Protein AF-A0A850BHV6-F1 (afdb_monomer)

Solvent-accessible surface area (backbone atoms only — not comparable to full-atom values): 18326 Å² total; per-residue (Å²): 140,83,75,72,95,67,72,75,57,56,73,67,57,45,49,54,51,42,71,67,40,42,56,50,63,70,28,58,50,44,50,56,28,63,60,16,45,50,60,16,78,74,24,39,88,76,48,94,58,96,50,46,76,56,50,24,43,34,58,50,20,50,49,12,13,50,47,29,32,52,41,30,51,58,60,68,52,52,76,69,50,31,43,47,29,31,52,47,24,49,47,72,64,55,44,61,36,41,31,19,60,37,32,40,49,22,50,23,64,55,53,72,48,48,53,73,56,43,36,49,34,34,40,67,47,44,91,73,40,57,81,69,33,39,36,45,63,37,32,47,75,58,74,35,56,61,69,62,56,51,46,59,75,44,95,73,65,96,82,62,56,77,63,56,41,44,53,34,53,44,66,71,32,87,73,15,38,58,57,54,40,52,48,51,40,52,29,49,20,71,72,42,89,67,67,75,62,63,58,30,48,73,26,38,36,67,52,98,83,62,45,51,23,30,28,47,71,13,51,56,45,46,53,56,40,47,51,48,46,22,52,47,31,50,70,62,61,47,26,71,66,45,42,49,51,33,20,20,49,15,53,32,47,34,69,70,42,64,81,53,50,62,38,56,54,66,67,48,47,40,64,61,51,50,59,54,36,67,76,46,82,72,51,90,67,96,63,88,51,61,70,62,84,54,54,44,54,48,64,61,83,71,72,77,57,97,81,57,61,60,42,53,43,78,58,53,55,81,46,44,50,74,43,72,60,73,78,79,78,83,79,86,78,133

pLDDT: mean 87.51, std 15.11, range [25.27, 98.62]

Foldseek 3Di:
DDDQPADPPDPVLLVVLCVLCVLVCPFPLLVLQQLAALQQCLFCVVPPDDFAGLGTPSVLLSQLLSLQLVLLVLAPHDPLLNSLSNVLSSLVCSLAFHSGFLQQLLCCVQAVDHSLRSSLCQDCPDPLADRSSHCVVSCVVSVHHSVQSNQLVDPDDPDHDLSSVQSSLQCPFPLHSSLLRSLSSLCNRVVHDAQDSVQLSNQWYADPVRFIKGFLSNLVNVLRRLVSVLVSLPPRCQDPVNQQVSQLLNVLLNVQCNNPGPRRRRVDRSVNSVVSSVVDDRDGDPDGRTPDARKGKDFAPDRDPPPDRMDRSNCSCVRMDIDGPDDDPPPPDD

Sequence (334 aa):
MRT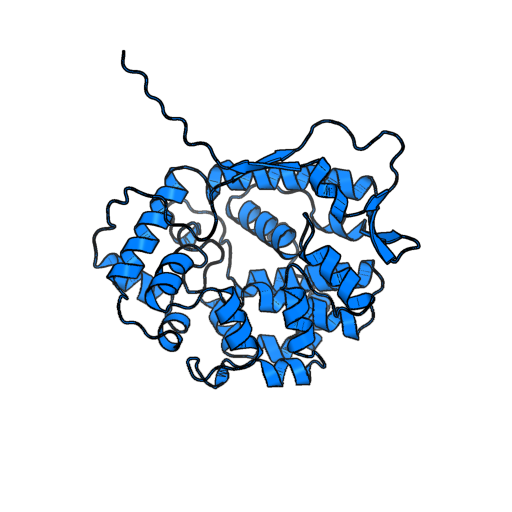LPNRIPPDSASTELRNVAQPILDAPAFKRLNGITFLGILSPDFGSVARRRDGTRAEHSIGVAWIALDIARCLGMSSSAQRYAVAWGLLHDIATWPLSHTSEPAFTSITGVNVRTLRRMIIVGDRRLPANFSLRSKLREMGVRPDVLLALFETHSTRIDPESRLLWQVVHSRVTPDTLEGIARCAAAYEIGTPNTSHIWANFGRDLFNDVTIKRNGIAAARRFWRKKGYVYENFINNAGAILLESRWSSAIELAFQRISLGTSLLLSEEDLIGKVNQFELPHVRTTIRYKPPLVYSVSNAPPYRHVTQLPISELHRFLQKSPMTHGGSSSTT

Mean predicted aligned error: 6.53 Å

Secondary structure (DSSP, 8-state):
----SS----HHHHHHHHHHHHHHHTSHHHHGGGGSBSSGGGSGGGSSS------BHHHHHHHHHHHHHHHHHHTT--HHHHHHHHHHHHHTTTTPPTTGGGTHHHHHHHHS--HHHHHHHHHH--TTS-GGG--HHHHHHTT--HHHHHHHHSS--S---HHHHHHHHHHTSTT-HHHHHHHHHHHHHTT-----THHHHTTEEE-TT--EEEEHHHHHHHHHHHHHHHHHIIIIISSHHHHHHHHHHHHHHHHHTTT--HHHHHH--HHHHHHHHTTSPPPP-SS---SS--EEEEE--SPS-TT-SEEEGGGGGGGEEEEE----------

Nearest PDB structures (foldseek):
  5ao4-assembly1_D  TM=7.666E-01  e=5.448E-09  Homo sapiens
  6u6x-assembly1_A  TM=7.606E-01  e=1.405E-08  Homo sapiens
  8tdv-assembly1_B  TM=7.639E-01  e=2.031E-08  Homo sapiens
  5yhw-assembly2_G  TM=7.491E-01  e=3.262E-08  Sus scrofa

Radius of gyration: 20.31 Å; Cα contacts (8 Å, |Δi|>4): 516; chains: 1; bounding box: 50×43×58 Å

Structure (mmCIF, N/CA/C/O backbone):
data_AF-A0A850BHV6-F1
#
_entry.id   AF-A0A850BHV6-F1
#
loop_
_atom_site.group_PDB
_atom_site.id
_atom_site.type_symbol
_atom_site.label_atom_id
_atom_site.label_alt_id
_atom_site.label_comp_id
_atom_site.label_asym_id
_atom_site.label_entity_id
_atom_site.label_seq_id
_atom_site.pdbx_PDB_ins_code
_atom_site.Cartn_x
_atom_site.Cartn_y
_atom_site.Cartn_z
_atom_site.occupancy
_atom_site.B_iso_or_equiv
_atom_site.auth_seq_id
_atom_site.auth_comp_id
_atom_site.auth_asym_id
_atom_site.auth_atom_id
_atom_site.pdbx_PDB_model_num
ATOM 1 N N . MET A 1 1 ? -10.172 24.834 -9.556 1.00 30.16 1 MET A N 1
ATOM 2 C CA . MET A 1 1 ? -10.051 23.356 -9.542 1.00 30.16 1 MET A CA 1
ATOM 3 C C . MET A 1 1 ? -8.798 22.934 -10.307 1.00 30.16 1 MET A C 1
ATOM 5 O O . MET A 1 1 ? -8.845 22.811 -11.519 1.00 30.16 1 MET A O 1
ATOM 9 N N . ARG A 1 2 ? -7.647 22.786 -9.635 1.00 25.27 2 ARG A N 1
ATOM 10 C CA . ARG A 1 2 ? -6.423 22.229 -10.247 1.00 25.27 2 ARG A CA 1
ATOM 11 C C . ARG A 1 2 ? -6.282 20.779 -9.798 1.00 25.27 2 ARG A C 1
ATOM 13 O O . ARG A 1 2 ? -6.039 20.539 -8.617 1.00 25.27 2 ARG A O 1
ATOM 20 N N . THR A 1 3 ? -6.478 19.860 -10.734 1.00 26.73 3 THR A N 1
ATOM 21 C CA . THR A 1 3 ? -6.329 18.405 -10.609 1.00 26.73 3 THR A CA 1
ATOM 22 C C . THR A 1 3 ? -5.013 18.006 -9.930 1.00 26.73 3 THR A C 1
ATOM 24 O O . THR A 1 3 ? -4.001 18.700 -10.054 1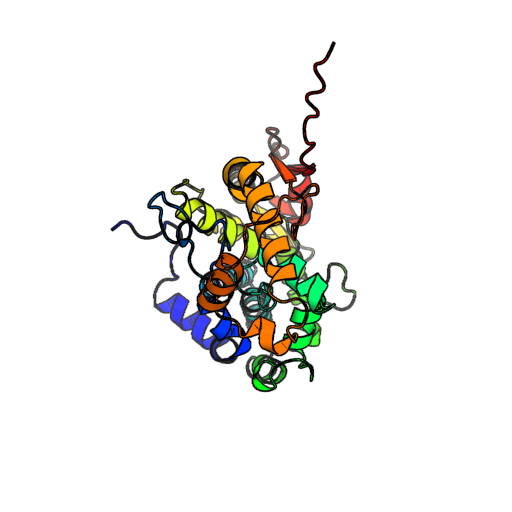.00 26.73 3 THR A O 1
ATOM 27 N N . LEU A 1 4 ? -5.044 16.904 -9.175 1.00 35.81 4 LEU A N 1
ATOM 28 C CA . LEU A 1 4 ? -3.887 16.303 -8.502 1.00 35.81 4 LEU A CA 1
ATOM 29 C C . LEU A 1 4 ? -2.700 16.141 -9.481 1.00 35.81 4 LEU A C 1
ATOM 31 O O . LEU A 1 4 ? -2.909 15.707 -10.615 1.00 35.81 4 LEU A O 1
ATOM 35 N N . PRO A 1 5 ? -1.456 16.466 -9.078 1.00 34.59 5 PRO A N 1
ATOM 36 C CA . PRO A 1 5 ? -0.301 16.487 -9.979 1.00 34.59 5 PRO A CA 1
ATOM 37 C C . PRO A 1 5 ? 0.266 15.104 -10.337 1.00 34.59 5 PRO A C 1
ATOM 39 O O . PRO A 1 5 ? 1.300 15.038 -10.992 1.00 34.59 5 PRO A O 1
ATOM 42 N N . ASN A 1 6 ? -0.394 14.002 -9.979 1.00 43.38 6 ASN A N 1
ATOM 43 C CA . ASN A 1 6 ? -0.047 12.675 -10.478 1.00 43.38 6 ASN A CA 1
ATOM 44 C C . ASN A 1 6 ? -1.316 12.005 -10.990 1.00 43.38 6 ASN A C 1
ATOM 46 O O . ASN A 1 6 ? -2.235 11.705 -10.235 1.00 43.38 6 ASN A O 1
ATOM 50 N N . ARG A 1 7 ? -1.357 11.905 -12.319 1.00 45.69 7 ARG A N 1
ATOM 51 C CA . ARG A 1 7 ? -2.466 11.457 -13.155 1.00 45.69 7 ARG A CA 1
ATOM 52 C C . ARG A 1 7 ? -3.200 10.265 -12.531 1.00 45.69 7 ARG A C 1
ATOM 54 O O . ARG A 1 7 ? -2.629 9.184 -12.426 1.00 45.69 7 ARG A O 1
ATOM 61 N N . ILE A 1 8 ? -4.498 10.442 -12.263 1.00 47.78 8 ILE A N 1
ATOM 62 C CA . ILE A 1 8 ? -5.458 9.376 -12.574 1.00 47.78 8 ILE A CA 1
ATOM 63 C C . ILE A 1 8 ? -5.073 8.902 -13.983 1.00 47.78 8 ILE A C 1
ATOM 65 O O . ILE A 1 8 ? -4.916 9.770 -14.854 1.00 47.78 8 ILE A O 1
ATOM 69 N N . PRO A 1 9 ? -4.798 7.604 -14.202 1.00 52.72 9 PRO A N 1
ATOM 70 C CA . PRO A 1 9 ? -4.389 7.140 -15.517 1.00 52.72 9 PRO A CA 1
ATOM 71 C C . PRO A 1 9 ? -5.381 7.662 -16.564 1.00 52.72 9 PRO A C 1
ATOM 73 O O . PRO A 1 9 ? -6.573 7.724 -16.255 1.00 52.72 9 PRO A O 1
ATOM 76 N N . PRO A 1 10 ? -4.922 8.075 -17.765 1.00 53.00 10 PRO A N 1
ATOM 77 C CA . PRO A 1 10 ? -5.845 8.455 -18.833 1.00 53.00 10 PRO A CA 1
ATOM 78 C C . PRO A 1 10 ? -6.922 7.373 -18.987 1.00 53.00 10 PRO A C 1
ATOM 80 O O . PRO A 1 10 ? -6.646 6.206 -18.718 1.00 53.00 10 PRO A O 1
ATOM 83 N N . ASP A 1 11 ? -8.142 7.731 -19.383 1.00 57.56 11 ASP A N 1
ATOM 84 C CA . ASP A 1 11 ? -9.303 6.827 -19.285 1.00 57.56 11 ASP A CA 1
ATOM 85 C C . ASP A 1 11 ? -9.081 5.441 -19.927 1.00 57.56 11 ASP A C 1
ATOM 87 O O . ASP A 1 11 ? -9.573 4.424 -19.440 1.00 57.56 11 ASP A O 1
ATOM 91 N N . SER A 1 12 ? -8.249 5.358 -20.967 1.00 51.34 12 SER A N 1
ATOM 92 C CA . SER A 1 12 ? -7.820 4.095 -21.580 1.00 51.34 12 SER A CA 1
ATOM 93 C C . SER A 1 12 ? -6.908 3.241 -20.684 1.00 51.34 12 SER A C 1
ATOM 95 O O . SER A 1 12 ? -7.095 2.032 -20.571 1.00 51.34 12 SER A O 1
ATOM 97 N N . ALA A 1 13 ? -5.947 3.861 -20.004 1.00 58.38 13 ALA A N 1
ATOM 98 C CA . ALA A 1 13 ? -5.049 3.230 -19.042 1.00 58.38 13 ALA A CA 1
ATOM 99 C C . ALA A 1 13 ? -5.794 2.756 -17.782 1.00 58.38 13 ALA A C 1
ATOM 101 O O . ALA A 1 13 ? -5.519 1.678 -17.251 1.00 58.38 13 ALA A O 1
ATOM 102 N N . SER A 1 14 ? -6.783 3.530 -17.325 1.00 70.56 14 SER A N 1
ATOM 103 C CA . SER A 1 14 ? -7.633 3.127 -16.203 1.00 70.56 14 SER A CA 1
ATOM 104 C C . SER A 1 14 ? -8.531 1.940 -16.579 1.00 70.56 14 SER A C 1
ATOM 106 O O . SER A 1 14 ? -8.702 1.025 -15.772 1.00 70.56 14 SER A O 1
ATOM 108 N N . THR A 1 15 ? -9.024 1.901 -17.821 1.00 79.81 15 THR A N 1
ATOM 109 C CA . THR A 1 15 ? -9.783 0.772 -18.384 1.00 79.81 15 THR A CA 1
ATOM 110 C C . THR A 1 15 ? -8.930 -0.492 -18.473 1.00 79.81 15 THR A C 1
ATOM 112 O O . THR A 1 15 ? -9.356 -1.564 -18.051 1.00 79.81 15 THR A O 1
ATOM 115 N N . GLU A 1 16 ? -7.697 -0.378 -18.959 1.00 80.38 16 GLU A N 1
ATOM 116 C CA . GLU A 1 16 ? -6.794 -1.520 -19.095 1.00 80.38 16 GLU A CA 1
ATOM 117 C C . GLU A 1 16 ? -6.440 -2.157 -17.743 1.00 80.38 16 GLU A C 1
ATOM 119 O O . GLU A 1 16 ? -6.533 -3.378 -17.586 1.00 80.38 16 GLU A O 1
ATOM 124 N N . LEU A 1 17 ? -6.087 -1.337 -16.745 1.00 87.75 17 LEU A N 1
ATOM 125 C CA . LEU A 1 17 ? -5.836 -1.828 -15.390 1.00 87.75 17 LEU A CA 1
ATOM 126 C C . LEU A 1 17 ? -7.071 -2.538 -14.836 1.00 87.75 17 LEU A C 1
ATOM 128 O O . LEU A 1 17 ? -6.943 -3.632 -14.288 1.00 87.75 17 LEU A O 1
ATOM 132 N N . ARG A 1 18 ? -8.259 -1.938 -14.997 1.00 87.12 18 ARG A N 1
ATOM 133 C CA . ARG A 1 18 ? -9.526 -2.524 -14.542 1.00 87.12 18 ARG A CA 1
ATOM 134 C C . ARG A 1 18 ? -9.773 -3.886 -15.176 1.00 87.12 18 ARG A C 1
ATOM 136 O O . ARG A 1 18 ? -10.079 -4.814 -14.441 1.00 87.12 18 ARG A O 1
ATOM 143 N N . ASN A 1 19 ? -9.538 -4.045 -16.477 1.00 88.00 19 ASN A N 1
ATOM 144 C CA . ASN A 1 19 ? -9.729 -5.326 -17.165 1.00 88.00 19 ASN A CA 1
ATOM 145 C C . ASN A 1 19 ? -8.891 -6.456 -16.550 1.00 88.00 19 ASN A C 1
ATOM 147 O O . ASN A 1 19 ? -9.377 -7.572 -16.384 1.00 88.00 19 ASN A O 1
ATOM 151 N N . VAL A 1 20 ? -7.642 -6.169 -16.175 1.00 89.50 20 VAL A N 1
ATOM 152 C CA . VAL A 1 20 ? -6.767 -7.154 -15.522 1.00 89.50 20 VAL A CA 1
ATOM 153 C C . VAL A 1 20 ? -7.146 -7.361 -14.052 1.00 89.50 20 VAL A C 1
ATOM 155 O O . VAL A 1 20 ? -7.056 -8.471 -13.535 1.00 89.50 20 VAL A O 1
ATOM 158 N N . ALA A 1 21 ? -7.550 -6.292 -13.370 1.00 94.06 21 ALA A N 1
ATOM 159 C CA . ALA A 1 21 ? -7.755 -6.240 -11.927 1.00 94.06 21 ALA A CA 1
ATOM 160 C C . ALA A 1 21 ? -9.169 -6.617 -11.459 1.00 94.06 21 ALA A C 1
ATOM 162 O O . ALA A 1 21 ? -9.370 -6.792 -10.253 1.00 94.06 21 ALA A O 1
ATOM 163 N N . GLN A 1 22 ? -10.141 -6.710 -12.372 1.00 95.62 22 GLN A N 1
ATOM 164 C CA . GLN A 1 22 ? -11.572 -6.753 -12.058 1.00 95.62 22 GLN A CA 1
ATOM 165 C C . GLN A 1 22 ? -11.938 -7.772 -10.963 1.00 95.62 22 GLN A C 1
ATOM 167 O O . GLN A 1 22 ? -12.618 -7.374 -10.016 1.00 95.62 22 GLN A O 1
ATOM 172 N N . PRO A 1 23 ? -11.433 -9.028 -10.977 1.00 97.25 23 PRO A N 1
ATOM 173 C CA . PRO A 1 23 ? -11.770 -10.002 -9.937 1.00 97.25 23 PRO A CA 1
ATOM 174 C C . PRO A 1 23 ? -11.394 -9.557 -8.514 1.00 97.25 23 PRO A C 1
ATOM 176 O O . PRO A 1 23 ? -12.118 -9.863 -7.567 1.00 97.25 23 PRO A O 1
ATOM 179 N N . ILE A 1 24 ? -10.282 -8.832 -8.343 1.00 98.19 24 ILE A N 1
ATOM 180 C CA . ILE A 1 24 ? -9.877 -8.268 -7.045 1.00 98.19 24 ILE A CA 1
ATOM 181 C C . ILE A 1 24 ? -10.685 -7.011 -6.731 1.00 98.19 24 ILE A C 1
ATOM 183 O O . ILE A 1 24 ? -11.173 -6.887 -5.611 1.00 98.19 24 ILE A O 1
ATOM 187 N N . LEU A 1 25 ? -10.839 -6.095 -7.695 1.00 97.25 25 LEU A N 1
ATOM 188 C CA . LEU A 1 25 ? -11.568 -4.835 -7.488 1.00 97.25 25 LEU A CA 1
ATOM 189 C C . LEU A 1 25 ? -13.016 -5.075 -7.050 1.00 97.25 25 LEU A C 1
ATOM 191 O O . LEU A 1 25 ? -13.562 -4.303 -6.261 1.00 97.25 25 LEU A O 1
ATOM 195 N N . ASP A 1 26 ? -13.623 -6.163 -7.524 1.00 96.38 26 ASP A N 1
ATOM 196 C CA . ASP A 1 26 ? -14.979 -6.537 -7.149 1.00 96.38 26 ASP A CA 1
ATOM 197 C C . ASP A 1 26 ? -15.105 -7.263 -5.816 1.00 96.38 26 ASP A C 1
ATOM 199 O O . ASP A 1 26 ? -16.215 -7.340 -5.275 1.00 96.38 26 ASP A O 1
ATOM 203 N N . ALA A 1 27 ? -13.998 -7.767 -5.272 1.00 97.88 27 ALA A N 1
ATOM 204 C CA . ALA A 1 27 ? -14.011 -8.550 -4.054 1.00 97.88 27 ALA A CA 1
ATOM 205 C C . ALA A 1 27 ? -14.374 -7.681 -2.834 1.00 97.88 27 ALA A C 1
ATOM 207 O O . ALA A 1 27 ? -13.799 -6.602 -2.653 1.00 97.88 27 ALA A O 1
ATOM 208 N N . PRO A 1 28 ? -15.251 -8.160 -1.930 1.00 97.88 28 PRO A N 1
ATOM 209 C CA . PRO A 1 28 ? -15.598 -7.447 -0.698 1.00 97.88 28 PRO A CA 1
ATOM 210 C C . PRO A 1 28 ? -14.383 -7.043 0.148 1.00 97.88 28 PRO A C 1
ATOM 212 O O . PRO A 1 28 ? -14.337 -5.927 0.666 1.00 97.88 28 PRO A O 1
ATOM 215 N N . ALA A 1 29 ? -13.361 -7.906 0.217 1.00 98.00 29 ALA A N 1
ATOM 216 C CA . ALA A 1 29 ? -12.114 -7.611 0.924 1.00 98.00 29 ALA A CA 1
ATOM 217 C C . ALA A 1 29 ? -11.379 -6.375 0.385 1.00 98.00 29 ALA A C 1
ATOM 219 O O . ALA A 1 29 ? -10.737 -5.683 1.170 1.00 98.00 29 ALA A O 1
ATOM 220 N N . PHE A 1 30 ? -11.456 -6.099 -0.923 1.00 98.44 30 PHE A N 1
ATOM 221 C CA . PHE A 1 30 ? -10.863 -4.904 -1.526 1.00 98.44 30 PHE A CA 1
ATOM 222 C C . PHE A 1 30 ? -11.819 -3.713 -1.441 1.00 98.44 30 PHE A C 1
ATOM 224 O O . PHE A 1 30 ? -11.410 -2.625 -1.046 1.00 98.44 30 PHE A O 1
ATOM 231 N N . LYS A 1 31 ? -13.112 -3.916 -1.736 1.00 97.69 31 LYS A N 1
ATOM 232 C CA . LYS A 1 31 ? -14.129 -2.850 -1.715 1.00 97.69 31 LYS A CA 1
ATOM 233 C C . LYS A 1 31 ? -14.210 -2.123 -0.375 1.00 97.69 31 LYS A C 1
ATOM 235 O O . LYS A 1 31 ? -14.422 -0.912 -0.379 1.00 97.69 31 LYS A O 1
ATOM 240 N N . ARG A 1 32 ? -13.973 -2.809 0.749 1.00 97.62 32 ARG A N 1
ATOM 241 C CA . ARG A 1 32 ? -13.932 -2.171 2.078 1.00 97.62 32 ARG A CA 1
ATOM 242 C C . ARG A 1 32 ? -12.882 -1.054 2.181 1.00 97.62 32 ARG A C 1
ATOM 244 O O . ARG A 1 32 ? -13.076 -0.115 2.939 1.00 97.62 32 ARG A O 1
ATOM 251 N N . LEU A 1 33 ? -11.787 -1.126 1.412 1.00 98.00 33 LEU A N 1
ATOM 252 C CA . LEU A 1 33 ? -10.714 -0.126 1.440 1.00 98.00 33 LEU A CA 1
ATOM 253 C C . LEU A 1 33 ? -11.172 1.250 0.921 1.00 98.00 33 LEU A C 1
ATOM 255 O O . LEU A 1 33 ? -10.471 2.233 1.143 1.00 98.00 33 LEU A O 1
ATOM 259 N N . ASN A 1 34 ? -12.329 1.337 0.247 1.00 96.38 34 ASN A N 1
ATOM 260 C CA . ASN A 1 34 ? -12.931 2.616 -0.146 1.00 96.38 34 ASN A CA 1
ATOM 261 C C . ASN A 1 34 ? -13.423 3.427 1.062 1.00 96.38 34 ASN A C 1
ATOM 263 O O . ASN A 1 34 ? -13.549 4.638 0.958 1.00 96.38 34 ASN A O 1
ATOM 267 N N . GLY A 1 35 ? -13.707 2.774 2.191 1.00 94.81 35 GLY A N 1
ATOM 268 C CA . GLY A 1 35 ? -14.130 3.432 3.430 1.00 94.81 35 GLY A CA 1
ATOM 269 C C . GLY A 1 35 ? -12.991 3.669 4.420 1.00 94.81 35 GLY A C 1
ATOM 270 O O . GLY A 1 35 ? -13.265 3.822 5.603 1.00 94.81 35 GLY A O 1
ATOM 271 N N . ILE A 1 36 ? -11.732 3.598 3.971 1.00 96.69 36 ILE A N 1
ATOM 272 C CA . ILE A 1 36 ? -10.554 3.737 4.834 1.00 96.69 36 ILE A CA 1
ATOM 273 C C . ILE A 1 36 ? -9.686 4.874 4.308 1.00 96.69 36 ILE A C 1
ATOM 275 O O . ILE A 1 36 ? -9.112 4.757 3.219 1.00 96.69 36 ILE A O 1
ATOM 279 N N . THR A 1 37 ? -9.573 5.949 5.085 1.00 95.25 37 THR A N 1
ATOM 280 C CA . THR A 1 37 ? -8.683 7.086 4.815 1.00 95.25 37 THR A CA 1
ATOM 281 C C . THR A 1 37 ? -7.238 6.641 4.618 1.00 95.25 37 THR A C 1
ATOM 283 O O . THR A 1 37 ? -6.745 5.749 5.308 1.00 95.25 37 THR A O 1
ATOM 286 N N . PHE A 1 38 ? -6.514 7.265 3.687 1.00 95.12 38 PHE A N 1
ATOM 287 C CA . PHE A 1 38 ? -5.124 6.909 3.402 1.00 95.12 38 PHE A CA 1
ATOM 288 C C . PHE A 1 38 ? -4.192 7.208 4.591 1.00 95.12 38 PHE A C 1
ATOM 290 O O . PHE A 1 38 ? -3.454 6.325 5.031 1.00 95.12 38 PHE A O 1
ATOM 297 N N . LEU A 1 39 ? -4.242 8.409 5.166 1.00 93.56 39 LEU A N 1
ATOM 298 C CA . LEU A 1 39 ? -3.376 8.831 6.274 1.00 93.56 39 LEU A CA 1
ATOM 299 C C . LEU A 1 39 ? -3.940 8.508 7.667 1.00 93.56 39 LEU A C 1
ATOM 301 O O . LEU A 1 39 ? -3.295 8.836 8.663 1.00 93.56 39 LEU A O 1
ATOM 305 N N . GLY A 1 40 ? -5.101 7.853 7.764 1.00 93.81 40 GLY A N 1
ATOM 306 C CA . GLY A 1 40 ? -5.735 7.582 9.055 1.00 93.81 40 GLY A CA 1
ATOM 307 C C . GLY A 1 40 ? -6.076 8.882 9.776 1.00 93.81 40 GLY A C 1
ATOM 308 O O . GLY A 1 40 ? -6.478 9.854 9.139 1.00 93.81 40 GLY A O 1
ATOM 309 N N . ILE A 1 41 ? -5.829 8.950 11.088 1.00 92.56 41 ILE A N 1
ATOM 310 C CA . ILE A 1 41 ? -6.137 10.159 11.873 1.00 92.56 41 ILE A CA 1
ATOM 311 C C . ILE A 1 41 ? -5.321 11.394 11.458 1.00 92.56 41 ILE A C 1
ATOM 313 O O . ILE A 1 41 ? -5.664 12.518 11.811 1.00 92.56 41 ILE A O 1
ATOM 317 N N . LEU A 1 42 ? -4.233 11.203 10.705 1.00 91.56 42 LEU A N 1
ATOM 318 C CA . LEU A 1 42 ? -3.433 12.300 10.160 1.00 91.56 42 LEU A CA 1
ATOM 319 C C . LEU A 1 42 ? -4.030 12.882 8.871 1.00 91.56 42 LEU A C 1
ATOM 321 O O . LEU A 1 42 ? -3.509 13.881 8.363 1.00 91.56 42 LEU A O 1
ATOM 325 N N . SER A 1 43 ? -5.091 12.270 8.330 1.00 90.62 43 SER A N 1
ATOM 326 C CA . SER A 1 43 ? -5.785 12.789 7.155 1.00 90.62 43 SER A CA 1
ATOM 327 C C . SER A 1 43 ? -6.253 14.224 7.408 1.00 90.62 43 SER A C 1
ATOM 329 O O . SER A 1 43 ? -6.771 14.532 8.488 1.00 90.62 43 SER A O 1
ATOM 331 N N . PRO A 1 44 ? -6.109 15.121 6.416 1.00 85.25 44 PRO A N 1
ATOM 332 C CA . PRO A 1 44 ? -6.703 16.445 6.490 1.00 85.25 44 PRO A CA 1
ATOM 333 C C . PRO A 1 44 ? -8.210 16.451 6.746 1.00 85.25 44 PRO A C 1
ATOM 335 O O . PRO A 1 44 ? -8.705 17.446 7.264 1.00 85.25 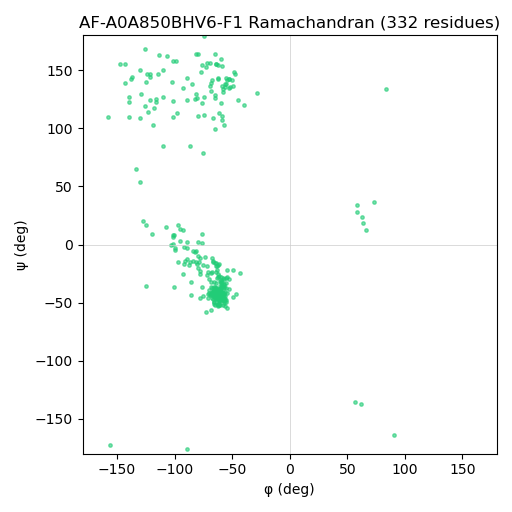44 PRO A O 1
ATOM 338 N N . ASP A 1 45 ? -8.915 15.357 6.439 1.00 82.69 45 ASP A N 1
ATOM 339 C CA . ASP A 1 45 ? -10.354 15.219 6.681 1.00 82.69 45 ASP A CA 1
ATOM 340 C C . ASP A 1 45 ? -10.712 15.267 8.179 1.00 82.69 45 ASP A C 1
ATOM 342 O O . ASP A 1 45 ? -11.836 15.621 8.532 1.00 82.69 45 ASP A O 1
ATOM 346 N N . PHE A 1 46 ? -9.754 14.978 9.067 1.00 82.56 46 PHE A N 1
ATOM 347 C CA . PHE A 1 46 ? -9.924 15.057 10.523 1.00 82.56 46 PHE A CA 1
ATOM 348 C C . PHE A 1 46 ? -9.316 16.328 11.143 1.00 82.56 46 PHE A C 1
ATOM 350 O O . PHE A 1 46 ? -9.369 16.517 12.359 1.00 82.56 46 PHE A O 1
ATOM 357 N N . GLY A 1 47 ? -8.720 17.203 10.329 1.00 69.19 47 GLY A N 1
ATOM 358 C CA . GLY A 1 47 ? -8.114 18.458 10.770 1.00 69.19 47 GLY A CA 1
ATOM 359 C C . GLY A 1 47 ? -9.019 19.676 10.555 1.00 69.19 47 GLY A C 1
ATOM 360 O O . GLY A 1 47 ? -9.885 19.692 9.690 1.00 69.19 47 GLY A O 1
ATOM 361 N N . SER A 1 48 ? -8.767 20.754 11.303 1.00 47.22 48 SER A N 1
ATOM 362 C CA . SER A 1 48 ? -9.467 22.044 11.151 1.00 47.22 48 SER A CA 1
ATOM 363 C C . SER A 1 48 ? -8.922 22.930 10.021 1.00 47.22 48 SER A C 1
ATOM 365 O O . SER A 1 48 ? -9.479 23.988 9.734 1.00 47.22 48 SER A O 1
ATOM 367 N N . VAL A 1 49 ? -7.824 22.525 9.374 1.00 50.25 49 VAL A N 1
ATOM 368 C CA . VAL A 1 49 ? -7.208 23.272 8.270 1.00 50.25 49 VAL A CA 1
ATOM 369 C C . VAL A 1 49 ? -7.681 22.658 6.960 1.00 50.25 49 VAL A C 1
ATOM 371 O O . VAL A 1 49 ? -7.308 21.528 6.652 1.00 50.25 49 VAL A O 1
ATOM 374 N N . ALA A 1 50 ? -8.471 23.405 6.186 1.00 47.34 50 ALA A N 1
ATOM 375 C CA . ALA A 1 50 ? -8.934 22.989 4.866 1.00 47.34 50 ALA A CA 1
ATOM 376 C C . ALA A 1 50 ? -7.733 22.678 3.955 1.00 47.34 50 ALA A C 1
ATOM 378 O O . ALA A 1 50 ? -7.060 23.583 3.461 1.00 47.34 50 ALA A O 1
ATOM 379 N N . ARG A 1 51 ? -7.447 21.391 3.749 1.00 62.75 51 ARG A N 1
ATOM 380 C CA . ARG A 1 51 ? -6.463 20.911 2.772 1.00 62.75 51 ARG A CA 1
ATOM 381 C C . ARG A 1 51 ? -7.119 19.889 1.850 1.00 62.75 51 ARG A C 1
ATOM 383 O O . ARG A 1 51 ? -8.253 19.467 2.065 1.00 62.75 51 ARG A O 1
ATOM 390 N N . ARG A 1 52 ? -6.428 19.534 0.768 1.00 70.94 52 ARG A N 1
ATOM 391 C CA . ARG A 1 52 ? -6.924 18.548 -0.198 1.00 70.94 52 ARG A CA 1
ATOM 392 C C . ARG A 1 52 ? -7.093 17.190 0.480 1.00 70.94 52 ARG A C 1
ATOM 394 O O . ARG A 1 52 ? -6.240 16.794 1.269 1.00 70.94 52 ARG A O 1
ATOM 401 N N . ARG A 1 53 ? -8.145 16.460 0.098 1.00 79.62 53 ARG A N 1
ATOM 402 C CA . ARG A 1 53 ? -8.337 15.066 0.517 1.00 79.62 53 ARG A CA 1
ATOM 403 C C . ARG A 1 53 ? -7.137 14.224 0.086 1.00 79.62 53 ARG A C 1
ATOM 405 O O . ARG A 1 53 ? -6.685 14.325 -1.057 1.00 79.62 53 ARG A O 1
ATOM 412 N N . ASP A 1 54 ? -6.635 13.405 0.996 1.00 86.56 54 ASP A N 1
ATOM 413 C CA . ASP A 1 54 ? -5.581 12.419 0.745 1.00 86.56 54 ASP A CA 1
ATOM 414 C C . ASP A 1 54 ? -6.115 11.167 0.031 1.00 86.56 54 ASP A C 1
ATOM 416 O O . ASP A 1 54 ? -5.370 10.485 -0.682 1.00 86.56 54 ASP A O 1
ATOM 420 N N . GLY A 1 55 ? -7.421 10.922 0.151 1.00 91.56 55 GLY A N 1
ATOM 421 C CA . GLY A 1 55 ? -8.127 9.847 -0.529 1.00 91.56 55 GLY A CA 1
ATOM 422 C C . GLY A 1 55 ? -8.157 8.558 0.285 1.00 91.56 55 GLY A C 1
ATOM 423 O O . GLY A 1 55 ? -7.902 8.549 1.488 1.00 91.56 55 GLY A O 1
ATOM 424 N N . THR A 1 56 ? -8.483 7.452 -0.376 1.00 95.50 56 THR A N 1
ATOM 425 C CA . THR A 1 56 ? -8.727 6.166 0.299 1.00 95.50 56 THR A CA 1
ATOM 426 C C . THR A 1 56 ? -7.586 5.171 0.092 1.00 95.50 56 THR A C 1
ATOM 428 O O . THR A 1 56 ? -6.792 5.274 -0.850 1.00 95.50 56 THR A O 1
ATOM 431 N N . ARG A 1 57 ? -7.520 4.135 0.937 1.00 97.19 57 ARG A N 1
ATOM 432 C CA . ARG A 1 57 ? -6.599 3.000 0.743 1.00 97.19 57 ARG A CA 1
ATOM 433 C C . ARG A 1 57 ? -6.880 2.231 -0.550 1.00 97.19 57 ARG A C 1
ATOM 435 O O . ARG A 1 57 ? -5.944 1.679 -1.132 1.00 97.19 57 ARG A O 1
ATOM 442 N N . ALA A 1 58 ? -8.126 2.225 -1.032 1.00 97.31 58 ALA A N 1
ATOM 443 C CA . ALA A 1 58 ? -8.464 1.661 -2.339 1.00 97.31 58 ALA A CA 1
ATOM 444 C C . ALA A 1 58 ? -7.820 2.462 -3.480 1.00 97.31 58 ALA A C 1
ATOM 446 O O . ALA A 1 58 ? -7.157 1.881 -4.338 1.00 97.31 58 ALA A O 1
ATOM 447 N N . GLU A 1 59 ? -7.961 3.790 -3.470 1.00 96.00 59 GLU A N 1
ATOM 448 C CA . GLU A 1 59 ? -7.356 4.667 -4.481 1.00 96.00 59 GLU A CA 1
ATOM 449 C C . GLU A 1 59 ? -5.830 4.564 -4.486 1.00 96.00 59 GLU A C 1
ATOM 451 O O . GLU A 1 59 ? -5.227 4.463 -5.555 1.00 96.00 59 GLU A O 1
ATOM 456 N N . HIS A 1 60 ? -5.216 4.544 -3.299 1.00 96.50 60 HIS A N 1
ATOM 457 C CA . HIS A 1 60 ? -3.785 4.302 -3.138 1.00 96.50 60 HIS A CA 1
ATOM 458 C C . HIS A 1 60 ? -3.381 2.964 -3.770 1.00 96.50 60 HIS A C 1
ATOM 460 O O . HIS A 1 60 ? -2.523 2.928 -4.648 1.00 96.50 60 HIS A O 1
ATOM 466 N N . SER A 1 61 ? -4.056 1.869 -3.411 1.00 98.00 61 SER A N 1
ATOM 467 C CA . SER A 1 61 ? -3.751 0.529 -3.932 1.00 98.00 61 SER A CA 1
ATOM 468 C C . SER A 1 61 ? -3.909 0.431 -5.456 1.00 98.00 61 SER A C 1
ATOM 470 O O . SER A 1 61 ? -3.108 -0.228 -6.119 1.00 98.00 61 SER A O 1
ATOM 472 N N . ILE A 1 62 ? -4.894 1.125 -6.038 1.00 97.06 62 ILE A N 1
ATOM 473 C CA . ILE A 1 62 ? -5.060 1.236 -7.497 1.00 97.06 62 ILE A CA 1
ATOM 474 C C . ILE A 1 62 ? -3.883 1.998 -8.121 1.00 97.06 62 ILE A C 1
ATOM 476 O O . ILE A 1 62 ? -3.328 1.545 -9.122 1.00 97.06 62 ILE A O 1
ATOM 480 N N . GLY A 1 63 ? -3.466 3.119 -7.526 1.00 95.25 63 GLY A N 1
ATOM 481 C CA . GLY A 1 63 ? -2.294 3.874 -7.975 1.00 95.25 63 GLY A CA 1
ATOM 482 C C . GLY A 1 63 ? -1.004 3.049 -7.907 1.00 95.25 63 GLY A C 1
ATOM 483 O O . GLY A 1 63 ? -0.208 3.053 -8.847 1.00 95.25 63 GLY A O 1
ATOM 484 N N . VAL A 1 64 ? -0.824 2.270 -6.839 1.00 97.56 64 VAL A N 1
ATOM 485 C CA . VAL A 1 64 ? 0.317 1.361 -6.668 1.00 97.56 64 VAL A CA 1
ATOM 486 C C . VAL A 1 64 ? 0.304 0.263 -7.729 1.00 97.56 64 VAL A C 1
ATOM 488 O O . VAL A 1 64 ? 1.341 -0.010 -8.334 1.00 97.56 64 VAL A O 1
ATOM 491 N N . ALA A 1 65 ? -0.858 -0.337 -7.999 1.00 97.81 65 ALA A N 1
ATOM 492 C CA . ALA A 1 65 ? -1.018 -1.338 -9.052 1.00 97.81 65 ALA A CA 1
ATOM 493 C C . ALA A 1 65 ? -0.716 -0.772 -10.444 1.00 97.81 65 ALA A C 1
ATOM 495 O O . ALA A 1 65 ? -0.062 -1.441 -11.244 1.00 97.81 65 ALA A O 1
ATOM 496 N N . TRP A 1 66 ? -1.127 0.470 -10.713 1.00 95.62 66 TRP A N 1
ATOM 497 C CA . TRP A 1 66 ? -0.799 1.169 -11.952 1.00 95.62 66 TRP A CA 1
ATOM 498 C C . TRP A 1 66 ? 0.713 1.358 -12.119 1.00 95.62 66 TRP A C 1
ATOM 500 O O . TRP A 1 66 ? 1.276 0.978 -13.143 1.00 95.62 66 TRP A O 1
ATOM 510 N N . ILE A 1 67 ? 1.392 1.889 -11.097 1.00 96.19 67 ILE A N 1
ATOM 511 C CA . ILE A 1 67 ? 2.847 2.097 -11.137 1.00 96.19 67 ILE A CA 1
ATOM 512 C C . ILE A 1 67 ? 3.582 0.756 -11.274 1.00 96.19 67 ILE A C 1
ATOM 514 O O . ILE A 1 67 ? 4.535 0.654 -12.043 1.00 96.19 67 ILE A O 1
ATOM 518 N N . ALA A 1 68 ? 3.138 -0.288 -10.568 1.00 97.12 68 ALA A N 1
ATOM 519 C CA . ALA A 1 68 ? 3.724 -1.622 -10.668 1.00 97.12 68 ALA A CA 1
ATOM 520 C C . ALA A 1 68 ? 3.569 -2.220 -12.078 1.00 97.12 68 ALA A C 1
ATOM 522 O O . ALA A 1 68 ? 4.522 -2.798 -12.604 1.00 97.12 68 ALA A O 1
ATOM 523 N N . LEU A 1 69 ? 2.400 -2.050 -12.706 1.00 96.00 69 LEU A N 1
ATOM 524 C CA . LEU A 1 69 ? 2.146 -2.467 -14.085 1.00 96.00 69 LEU A CA 1
ATOM 525 C C . LEU A 1 69 ? 3.037 -1.711 -15.079 1.00 96.00 69 LEU A C 1
ATOM 527 O O . LEU A 1 69 ? 3.637 -2.330 -15.957 1.00 96.00 69 LEU A O 1
ATOM 531 N N . ASP A 1 70 ? 3.160 -0.394 -14.922 1.00 95.19 70 ASP A N 1
ATOM 532 C CA . ASP A 1 70 ? 3.988 0.438 -15.796 1.00 95.19 70 ASP A CA 1
ATOM 533 C C . ASP A 1 70 ? 5.480 0.091 -15.656 1.00 95.19 70 ASP A C 1
ATOM 535 O O . ASP A 1 70 ? 6.177 -0.093 -16.651 1.00 95.19 70 ASP A O 1
ATOM 539 N N . ILE A 1 71 ? 5.962 -0.148 -14.430 1.00 96.38 71 ILE A N 1
ATOM 540 C CA . ILE A 1 71 ? 7.315 -0.676 -14.195 1.00 96.38 71 ILE A CA 1
ATOM 541 C C . ILE A 1 71 ? 7.509 -2.026 -14.889 1.00 96.38 71 ILE A C 1
ATOM 543 O O . ILE A 1 71 ? 8.518 -2.223 -15.568 1.00 96.38 71 ILE A O 1
ATOM 547 N N . ALA A 1 72 ? 6.561 -2.955 -14.743 1.00 96.00 72 ALA A N 1
ATOM 548 C CA . ALA A 1 72 ? 6.659 -4.266 -15.374 1.00 96.00 72 ALA A CA 1
ATOM 549 C C . ALA A 1 72 ? 6.770 -4.151 -16.906 1.00 96.00 72 ALA A C 1
ATOM 551 O O . ALA A 1 72 ? 7.532 -4.893 -17.529 1.00 96.00 72 ALA A O 1
ATOM 552 N N . ARG A 1 73 ? 6.090 -3.169 -17.510 1.00 94.38 73 ARG A N 1
ATOM 553 C CA . ARG A 1 73 ? 6.188 -2.849 -18.944 1.00 94.38 73 ARG A CA 1
ATOM 554 C C . ARG A 1 73 ? 7.513 -2.214 -19.323 1.00 94.38 73 ARG A C 1
ATOM 556 O O . ARG A 1 73 ? 8.115 -2.662 -20.291 1.00 94.38 73 ARG A O 1
ATOM 563 N N . CYS A 1 74 ? 8.000 -1.235 -18.558 1.00 94.19 74 CYS A N 1
ATOM 564 C CA . CYS A 1 74 ? 9.322 -0.639 -18.778 1.00 94.19 74 CYS A CA 1
ATOM 565 C C . CYS A 1 74 ? 10.431 -1.692 -18.728 1.00 94.19 74 CYS A C 1
ATOM 567 O O . CYS A 1 74 ? 11.413 -1.605 -19.460 1.00 94.19 74 CYS A O 1
ATOM 569 N N . LEU A 1 75 ? 10.260 -2.708 -17.884 1.00 95.69 75 LEU A N 1
ATOM 570 C CA . LEU A 1 75 ? 11.174 -3.831 -17.819 1.00 95.69 75 LEU A CA 1
ATOM 571 C C . LEU A 1 75 ? 10.943 -4.835 -18.953 1.00 95.69 75 LEU A C 1
ATOM 573 O O . LEU A 1 75 ? 11.810 -5.665 -19.146 1.00 95.69 75 LEU A O 1
ATOM 577 N N . GLY A 1 76 ? 9.837 -4.820 -19.696 1.00 94.81 76 GLY A N 1
ATOM 578 C CA . GLY A 1 76 ? 9.540 -5.824 -20.725 1.00 94.81 76 GLY A CA 1
ATOM 579 C C . GLY A 1 76 ? 9.140 -7.182 -20.139 1.00 94.81 76 GLY A C 1
ATOM 580 O O . GLY A 1 76 ? 9.570 -8.226 -20.620 1.00 94.81 76 GLY A O 1
ATOM 581 N N . MET A 1 77 ? 8.408 -7.185 -19.023 1.00 95.81 77 MET A N 1
ATOM 582 C CA . MET A 1 77 ? 7.897 -8.404 -18.386 1.00 95.81 77 MET A CA 1
ATOM 583 C C . MET A 1 77 ? 6.674 -8.941 -19.136 1.00 95.81 77 MET A C 1
ATOM 585 O O . MET A 1 77 ? 5.872 -8.167 -19.672 1.00 95.81 77 MET A O 1
ATOM 589 N N . SER A 1 78 ? 6.501 -10.261 -19.135 1.00 95.75 78 SER A N 1
ATOM 590 C CA . SER A 1 78 ? 5.378 -10.941 -19.779 1.00 95.75 78 SER A CA 1
ATOM 591 C C . SER A 1 78 ? 4.027 -10.499 -19.214 1.00 95.75 78 SER A C 1
ATOM 593 O O . SER A 1 78 ? 3.917 -10.039 -18.073 1.00 95.75 78 SER A O 1
ATOM 595 N N . SER A 1 79 ? 2.952 -10.719 -19.975 1.00 95.00 79 SER A N 1
ATOM 596 C CA . SER A 1 79 ? 1.588 -10.479 -19.492 1.00 95.00 79 SER A CA 1
ATOM 597 C C . SER A 1 79 ? 1.276 -11.270 -18.220 1.00 95.00 79 SER A C 1
ATOM 599 O O . SER A 1 79 ? 0.499 -10.803 -17.398 1.00 95.00 79 SER A O 1
ATOM 601 N N . SER A 1 80 ? 1.888 -12.445 -18.022 1.00 95.06 80 SER A N 1
ATOM 602 C CA . SER A 1 80 ? 1.736 -13.216 -16.784 1.00 95.06 80 SER A CA 1
ATOM 603 C C . SER A 1 80 ? 2.320 -12.468 -15.589 1.00 95.06 80 SER A C 1
ATOM 605 O O . SER A 1 80 ? 1.623 -12.224 -14.605 1.00 95.06 80 SER A O 1
ATOM 607 N N . ALA A 1 81 ? 3.568 -12.018 -15.704 1.00 95.50 81 ALA A N 1
ATOM 608 C CA . ALA A 1 81 ? 4.246 -11.275 -14.653 1.00 95.50 81 ALA A CA 1
ATOM 609 C C . ALA A 1 81 ? 3.605 -9.896 -14.390 1.00 95.50 81 ALA A C 1
ATOM 611 O O . ALA A 1 81 ? 3.522 -9.460 -13.241 1.00 95.50 81 ALA A O 1
ATOM 612 N N . GLN A 1 82 ? 3.047 -9.250 -15.418 1.00 96.31 82 GLN A N 1
ATOM 613 C CA . GLN A 1 82 ? 2.244 -8.030 -15.264 1.00 96.31 82 GLN A CA 1
ATOM 614 C C . GLN A 1 82 ? 1.005 -8.253 -14.378 1.00 96.31 82 GLN A C 1
ATOM 616 O O . GLN A 1 82 ? 0.692 -7.400 -13.548 1.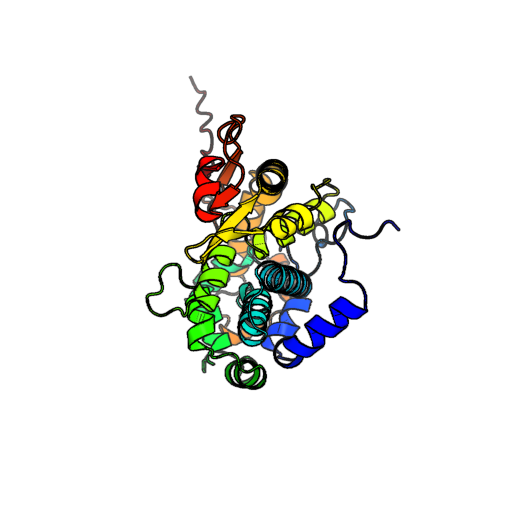00 96.31 82 GLN A O 1
ATOM 621 N N . ARG A 1 83 ? 0.332 -9.413 -14.463 1.00 97.19 83 ARG A N 1
ATOM 622 C CA . ARG A 1 83 ? -0.793 -9.742 -13.561 1.00 97.19 83 ARG A CA 1
ATOM 623 C C . ARG A 1 83 ? -0.346 -9.887 -12.109 1.00 97.19 83 ARG A C 1
ATOM 625 O O . ARG A 1 83 ? -1.067 -9.448 -11.216 1.00 97.19 83 ARG A O 1
ATOM 632 N N . TYR A 1 84 ? 0.848 -10.431 -11.862 1.00 97.56 84 TYR A N 1
ATOM 633 C CA . TYR A 1 84 ? 1.435 -10.447 -10.517 1.00 97.56 84 TYR A CA 1
ATOM 634 C C . TYR A 1 84 ? 1.767 -9.042 -10.014 1.00 97.56 84 TYR A C 1
ATOM 636 O O . TYR A 1 84 ? 1.512 -8.760 -8.847 1.00 97.56 84 TYR A O 1
ATOM 644 N N . ALA A 1 85 ? 2.277 -8.152 -10.870 1.00 97.44 85 ALA A N 1
ATOM 645 C CA . ALA A 1 85 ? 2.542 -6.760 -10.501 1.00 97.44 85 ALA A CA 1
ATOM 646 C C . ALA A 1 85 ? 1.252 -6.027 -10.093 1.00 97.44 85 ALA A C 1
ATOM 648 O O . ALA A 1 85 ? 1.208 -5.393 -9.037 1.00 97.44 85 ALA A O 1
ATOM 649 N N . VAL A 1 86 ? 0.179 -6.192 -10.876 1.00 98.12 86 VAL A N 1
ATOM 650 C CA . VAL A 1 86 ? -1.154 -5.651 -10.565 1.00 98.12 86 VAL A CA 1
ATOM 651 C C . VAL A 1 86 ? -1.700 -6.245 -9.266 1.00 98.12 86 VAL A C 1
ATOM 653 O O . VAL A 1 86 ? -2.090 -5.499 -8.370 1.00 98.12 86 VAL A O 1
ATOM 656 N N . ALA A 1 87 ? -1.692 -7.574 -9.122 1.00 98.38 87 ALA A N 1
ATOM 657 C CA . ALA A 1 87 ? -2.196 -8.238 -7.922 1.00 98.38 87 ALA A CA 1
ATOM 658 C C . ALA A 1 87 ? -1.402 -7.847 -6.666 1.00 98.38 87 ALA A C 1
ATOM 660 O O . ALA A 1 87 ? -1.998 -7.594 -5.623 1.00 98.38 87 ALA A O 1
ATOM 661 N N . TRP A 1 88 ? -0.073 -7.746 -6.755 1.00 98.25 88 TRP A N 1
ATOM 662 C CA . TRP A 1 88 ? 0.760 -7.266 -5.654 1.00 98.25 88 TRP A CA 1
ATOM 663 C C . TRP A 1 88 ? 0.391 -5.832 -5.274 1.00 98.25 88 TRP A C 1
ATOM 665 O O . TRP A 1 88 ? 0.151 -5.565 -4.098 1.00 98.25 88 TRP A O 1
ATOM 675 N N . GLY A 1 89 ? 0.274 -4.934 -6.257 1.00 98.25 89 GLY A N 1
ATOM 676 C CA . GLY A 1 89 ? -0.042 -3.531 -6.003 1.00 98.25 89 GLY A CA 1
ATOM 677 C C . GLY A 1 89 ? -1.419 -3.329 -5.374 1.00 98.25 89 GLY A C 1
ATOM 678 O O . GLY A 1 89 ? -1.541 -2.575 -4.415 1.00 98.25 89 GLY A O 1
ATOM 679 N N . LEU A 1 90 ? -2.438 -4.068 -5.820 1.00 98.50 90 LEU A N 1
ATOM 680 C CA . LEU A 1 90 ? -3.773 -4.008 -5.215 1.00 98.50 90 LEU A CA 1
ATOM 681 C C . LEU A 1 90 ? -3.809 -4.600 -3.802 1.00 98.50 90 LEU A C 1
ATOM 683 O O . LEU A 1 90 ? -4.608 -4.170 -2.976 1.00 98.50 90 LEU A O 1
ATOM 687 N N . LEU A 1 91 ? -2.980 -5.610 -3.524 1.00 98.62 91 LEU A N 1
ATOM 688 C CA . LEU A 1 91 ? -3.070 -6.391 -2.289 1.00 98.62 91 LEU A CA 1
ATOM 689 C C . LEU A 1 91 ? -2.014 -6.048 -1.238 1.00 98.62 91 LEU A C 1
ATOM 691 O O . LEU A 1 91 ? -2.031 -6.629 -0.149 1.00 98.62 91 LEU A O 1
ATOM 695 N N . HIS A 1 92 ? -1.113 -5.105 -1.516 1.00 97.75 92 HIS A N 1
ATOM 696 C CA . HIS A 1 92 ? -0.082 -4.716 -0.556 1.00 97.75 92 HIS A CA 1
ATOM 697 C C . HIS A 1 92 ? -0.685 -4.173 0.752 1.00 97.75 92 HIS A C 1
ATOM 699 O O . HIS A 1 92 ? -0.238 -4.569 1.831 1.00 97.75 92 HIS A O 1
ATOM 705 N N . ASP A 1 93 ? -1.785 -3.426 0.649 1.00 96.88 93 ASP A N 1
ATOM 706 C CA . ASP A 1 93 ? -2.520 -2.810 1.759 1.00 96.88 93 ASP A CA 1
ATOM 707 C C . ASP A 1 93 ? -3.870 -3.486 2.063 1.00 96.88 93 ASP A C 1
ATOM 709 O O . ASP A 1 93 ? -4.696 -2.972 2.816 1.00 96.88 93 ASP A O 1
ATOM 713 N N . ILE A 1 94 ? -4.111 -4.696 1.543 1.00 98.19 94 ILE A N 1
ATOM 714 C CA . ILE A 1 94 ? -5.384 -5.407 1.773 1.00 98.19 94 ILE A CA 1
ATOM 715 C C . ILE A 1 94 ? -5.644 -5.741 3.249 1.00 98.19 94 ILE A C 1
ATOM 717 O O . ILE A 1 94 ? -6.771 -6.046 3.627 1.00 98.19 94 ILE A O 1
ATOM 721 N N . ALA A 1 95 ? -4.607 -5.702 4.085 1.00 97.12 95 ALA A N 1
ATOM 722 C CA . ALA A 1 95 ? -4.661 -5.997 5.513 1.00 97.12 95 ALA A CA 1
ATOM 723 C C . ALA A 1 95 ? -4.829 -4.744 6.394 1.00 97.12 95 ALA A C 1
ATOM 725 O O . ALA A 1 95 ? -4.632 -4.825 7.599 1.00 97.12 95 ALA A O 1
ATOM 726 N N . THR A 1 96 ? -5.181 -3.595 5.817 1.00 96.50 96 THR A N 1
ATOM 727 C CA . THR A 1 96 ? -5.301 -2.331 6.556 1.00 96.50 96 THR A CA 1
ATOM 728 C C . THR A 1 96 ? -6.644 -2.217 7.281 1.00 96.50 96 THR A C 1
ATOM 730 O O . THR A 1 96 ? -7.690 -2.420 6.665 1.00 96.50 96 THR A O 1
ATOM 733 N N . TRP A 1 97 ? -6.643 -1.893 8.574 1.00 97.38 97 TRP A N 1
ATOM 734 C CA . TRP A 1 97 ? -7.864 -1.604 9.341 1.00 97.38 97 TRP A CA 1
ATOM 735 C C . TRP A 1 97 ? -8.378 -0.172 9.092 1.00 97.38 97 TRP A C 1
ATOM 737 O O . TRP A 1 97 ? -7.632 0.657 8.569 1.00 97.38 97 TRP A O 1
ATOM 747 N N . PRO A 1 98 ? -9.640 0.141 9.446 1.00 96.81 98 PRO A N 1
ATOM 748 C CA . PRO A 1 98 ? -10.150 1.518 9.458 1.00 96.81 98 PRO A CA 1
ATOM 749 C C . PRO A 1 98 ? -9.248 2.442 10.283 1.00 96.81 98 PRO A C 1
ATOM 751 O O . PRO A 1 98 ? -8.718 2.008 11.300 1.00 96.81 98 PRO A O 1
ATOM 754 N N . LEU A 1 99 ? -9.045 3.690 9.860 1.00 95.12 99 LEU A N 1
ATOM 755 C CA . LEU A 1 99 ? -7.995 4.606 10.332 1.00 95.12 99 LEU A CA 1
ATOM 756 C C . LEU A 1 99 ? -6.556 4.155 10.050 1.00 95.12 99 LEU A C 1
ATOM 758 O O . LEU A 1 99 ? -5.602 4.683 10.625 1.00 95.12 99 LEU A O 1
ATOM 762 N N . SER A 1 100 ? -6.360 3.233 9.112 1.00 95.31 100 SER A N 1
ATOM 763 C CA . SER A 1 100 ? -5.042 2.932 8.562 1.00 95.31 100 SER A CA 1
ATOM 764 C C . SER A 1 100 ? -4.005 2.528 9.627 1.00 95.31 100 SER A C 1
ATOM 766 O O . SER A 1 100 ? -4.289 1.721 10.510 1.00 95.31 100 SER A O 1
ATOM 768 N N . HIS A 1 101 ? -2.780 3.060 9.559 1.00 92.69 101 HIS A N 1
ATOM 769 C CA . HIS A 1 101 ? -1.709 2.738 10.504 1.00 92.69 101 HIS A CA 1
ATOM 770 C C . HIS A 1 101 ? -1.980 3.217 11.933 1.00 92.69 101 HIS A C 1
ATOM 772 O O . HIS A 1 101 ? -1.296 2.757 12.848 1.00 92.69 101 HIS A O 1
ATOM 778 N N . THR A 1 102 ? -2.952 4.111 12.138 1.00 94.19 102 THR A N 1
ATOM 779 C CA . THR A 1 102 ? -3.316 4.598 13.470 1.00 94.19 102 THR A CA 1
ATOM 780 C C . THR A 1 102 ? -3.953 3.491 14.311 1.00 94.19 102 THR A C 1
ATOM 782 O O . THR A 1 102 ? -3.644 3.366 15.492 1.00 94.19 102 THR A O 1
ATOM 785 N N . SER A 1 103 ? -4.819 2.665 13.717 1.00 95.56 103 SER A N 1
ATOM 786 C CA . SER A 1 103 ? -5.538 1.603 14.437 1.00 95.56 103 SER A CA 1
ATOM 787 C C . SER A 1 103 ? -4.821 0.254 14.425 1.00 95.56 103 SER A C 1
ATOM 789 O O . SER A 1 103 ? -5.129 -0.632 15.221 1.00 95.56 103 SER A O 1
ATOM 791 N N . GLU A 1 104 ? -3.854 0.087 13.525 1.00 95.56 104 GLU A N 1
ATOM 792 C CA . GLU A 1 104 ? -3.166 -1.176 13.299 1.00 95.56 104 GLU A CA 1
ATOM 793 C C . GLU A 1 104 ? -2.498 -1.763 14.561 1.00 95.56 104 GLU A C 1
ATOM 795 O O . GLU A 1 104 ? -2.679 -2.964 14.797 1.00 95.56 104 GLU A O 1
ATOM 800 N N . PRO A 1 105 ? -1.785 -0.991 15.415 1.00 95.12 105 PRO A N 1
ATOM 801 C CA . PRO A 1 105 ? -1.227 -1.535 16.653 1.00 95.12 105 PRO A CA 1
ATOM 802 C C . PRO A 1 105 ? -2.315 -2.027 17.612 1.00 95.12 105 PRO A C 1
ATOM 804 O O . PRO A 1 105 ? -2.198 -3.129 18.148 1.00 95.12 105 PRO A O 1
ATOM 807 N N . ALA A 1 106 ? -3.398 -1.257 17.764 1.00 96.19 106 ALA A N 1
ATOM 808 C CA . ALA A 1 106 ? -4.523 -1.598 18.630 1.00 96.19 106 ALA A CA 1
ATOM 809 C C . ALA A 1 106 ? -5.210 -2.893 18.181 1.00 96.19 106 ALA A C 1
ATOM 811 O O . ALA A 1 106 ? -5.349 -3.829 18.964 1.00 96.19 106 ALA A O 1
ATOM 812 N N . PHE A 1 107 ? -5.590 -3.002 16.905 1.00 97.56 107 PHE A N 1
ATOM 813 C CA . PHE A 1 107 ? -6.249 -4.212 16.411 1.00 97.56 107 PHE A CA 1
ATOM 814 C C . PHE A 1 107 ? -5.308 -5.415 16.337 1.00 97.56 107 PHE A C 1
ATOM 816 O O . PHE A 1 107 ? -5.759 -6.542 16.543 1.00 97.56 107 PHE A O 1
ATOM 823 N N . THR A 1 108 ? -4.007 -5.206 16.120 1.00 96.50 108 THR A N 1
ATOM 824 C CA . THR A 1 108 ? -3.017 -6.285 16.253 1.00 96.50 108 THR A CA 1
ATOM 825 C C . THR A 1 108 ? -2.967 -6.801 17.693 1.00 96.50 108 THR A C 1
ATOM 827 O O . THR A 1 108 ? -2.975 -8.016 17.887 1.00 96.50 108 THR A O 1
ATOM 830 N N . SER A 1 109 ? -2.968 -5.902 18.685 1.00 95.88 109 SER A N 1
ATOM 831 C CA . SER A 1 109 ? -3.013 -6.248 20.113 1.00 95.88 109 SER A CA 1
ATOM 832 C C . SER A 1 109 ? -4.291 -7.020 20.461 1.00 95.88 109 SER A C 1
ATOM 834 O O . SER A 1 109 ? -4.224 -8.141 20.961 1.00 95.88 109 SER A O 1
ATOM 836 N N . ILE A 1 110 ? -5.458 -6.481 20.089 1.00 96.81 110 ILE A N 1
ATOM 837 C CA . ILE A 1 110 ? -6.770 -7.062 20.413 1.00 96.81 110 ILE A CA 1
ATOM 838 C C . ILE A 1 110 ? -6.979 -8.430 19.750 1.00 96.81 110 ILE A C 1
ATOM 840 O O . ILE A 1 110 ? -7.466 -9.369 20.376 1.00 96.81 110 ILE A O 1
ATOM 844 N N . THR A 1 111 ? -6.661 -8.549 18.459 1.00 96.88 111 THR A N 1
ATOM 845 C CA . THR A 1 111 ? -6.997 -9.751 17.677 1.00 96.88 111 THR A CA 1
ATOM 846 C C . THR A 1 111 ? -5.899 -10.813 17.699 1.00 96.88 111 THR A C 1
ATOM 848 O O . THR A 1 111 ? -6.134 -11.944 17.266 1.00 96.88 111 THR A O 1
ATOM 851 N N . GLY A 1 112 ? -4.690 -10.457 18.146 1.00 96.38 112 GLY A N 1
ATOM 852 C CA . GLY A 1 112 ? -3.502 -11.308 18.074 1.00 96.38 112 GLY A CA 1
ATOM 853 C C . GLY A 1 112 ? -3.016 -11.581 16.644 1.00 96.38 112 GLY A C 1
ATOM 854 O O . GLY A 1 112 ? -2.206 -12.484 16.427 1.00 96.38 112 GLY A O 1
ATOM 855 N N . VAL A 1 113 ? -3.514 -10.846 15.642 1.00 97.25 113 VAL A N 1
ATOM 856 C CA . VAL A 1 113 ? -3.170 -11.032 14.227 1.00 97.25 113 VAL A CA 1
ATOM 857 C C . VAL A 1 113 ? -2.506 -9.770 13.695 1.00 97.25 113 VAL A C 1
ATOM 859 O O . VAL A 1 113 ? -3.126 -8.721 13.617 1.00 97.25 113 VAL A O 1
ATOM 862 N N . ASN A 1 114 ? -1.247 -9.882 13.271 1.00 95.69 114 ASN A N 1
ATOM 863 C CA . ASN A 1 114 ? -0.550 -8.792 12.582 1.00 95.69 114 ASN A CA 1
ATOM 864 C C . ASN A 1 114 ? -0.911 -8.729 11.087 1.00 95.69 114 ASN A C 1
ATOM 866 O O . ASN A 1 114 ? -1.380 -9.710 10.500 1.00 95.69 114 ASN A O 1
ATOM 870 N N . VAL A 1 115 ? -0.603 -7.609 10.428 1.00 94.75 115 VAL A N 1
ATOM 871 C CA . VAL A 1 115 ? -0.935 -7.395 9.005 1.00 94.75 115 VAL A CA 1
ATOM 872 C C . VAL A 1 115 ? -0.334 -8.406 8.039 1.00 94.75 115 VAL A C 1
ATOM 874 O O . VAL A 1 115 ? -0.961 -8.735 7.035 1.00 94.75 115 VAL A O 1
ATOM 877 N N . ARG A 1 116 ? 0.859 -8.946 8.320 1.00 95.31 116 ARG A N 1
ATOM 878 C CA . ARG A 1 116 ? 1.466 -9.981 7.465 1.00 95.31 116 ARG A CA 1
ATOM 879 C C . ARG A 1 116 ? 0.620 -11.252 7.491 1.00 95.31 116 ARG A C 1
ATOM 881 O O . ARG A 1 116 ? 0.347 -11.839 6.444 1.00 95.31 116 ARG A O 1
ATOM 888 N N . THR A 1 117 ? 0.183 -11.649 8.682 1.00 97.50 117 THR A N 1
ATOM 889 C CA . THR A 1 117 ? -0.684 -12.812 8.889 1.00 97.50 117 THR A CA 1
ATOM 890 C C . THR A 1 117 ? -2.061 -12.558 8.287 1.00 97.50 117 THR A C 1
ATOM 892 O O . THR A 1 117 ? -2.545 -13.384 7.517 1.00 97.50 117 THR A O 1
ATOM 895 N N . LEU A 1 118 ? -2.648 -11.385 8.535 1.00 98.06 118 LEU A N 1
ATOM 896 C CA . LEU A 1 118 ? -3.944 -11.003 7.983 1.00 98.06 118 LEU A CA 1
ATOM 897 C C . LEU A 1 118 ? -3.941 -10.971 6.445 1.00 98.06 118 LEU A C 1
ATOM 899 O O . LEU A 1 118 ? -4.841 -11.533 5.825 1.00 98.06 118 LEU A O 1
ATOM 903 N N . ARG A 1 119 ? -2.909 -10.398 5.808 1.00 98.19 119 ARG A N 1
ATOM 904 C CA . ARG A 1 119 ? -2.765 -10.403 4.340 1.00 98.19 119 ARG A CA 1
ATOM 905 C C . ARG A 1 119 ? -2.794 -11.828 3.800 1.00 98.19 119 ARG A C 1
ATOM 907 O O . ARG A 1 119 ? -3.515 -12.115 2.847 1.00 98.19 119 ARG A O 1
ATOM 914 N N . ARG A 1 120 ? -2.040 -12.736 4.430 1.00 98.19 120 ARG A N 1
ATOM 915 C CA . ARG A 1 120 ? -2.034 -14.156 4.065 1.00 98.19 120 ARG A CA 1
ATOM 916 C C . ARG A 1 120 ? -3.421 -14.769 4.220 1.00 98.19 120 ARG A C 1
ATOM 918 O O . ARG A 1 120 ? -3.875 -15.408 3.279 1.00 98.19 120 ARG A O 1
ATOM 925 N N . MET A 1 121 ? -4.093 -14.541 5.348 1.00 98.31 121 MET A N 1
ATOM 926 C CA . MET A 1 121 ? -5.450 -15.033 5.617 1.00 98.31 121 MET A CA 1
ATOM 927 C C . MET A 1 121 ? -6.457 -14.564 4.558 1.00 98.31 121 MET A C 1
ATOM 929 O O . MET A 1 121 ? -7.242 -15.372 4.074 1.00 98.31 121 MET A O 1
ATOM 933 N N . ILE A 1 122 ? -6.399 -13.299 4.132 1.00 98.44 122 ILE A N 1
ATOM 934 C CA . ILE A 1 122 ? -7.259 -12.765 3.064 1.00 98.44 122 ILE A CA 1
ATOM 935 C C . ILE A 1 122 ? -6.932 -13.427 1.714 1.00 98.44 122 ILE A C 1
ATOM 937 O O . ILE A 1 122 ? -7.827 -13.896 1.011 1.00 98.44 122 ILE A O 1
ATOM 941 N N . ILE A 1 123 ? -5.646 -13.532 1.360 1.00 98.25 123 ILE A N 1
ATOM 942 C CA . ILE A 1 123 ? -5.207 -14.119 0.084 1.00 98.25 123 ILE A CA 1
ATOM 943 C C . ILE A 1 123 ? -5.598 -15.598 -0.032 1.00 98.25 123 ILE A C 1
ATOM 945 O O . ILE A 1 123 ? -6.057 -16.041 -1.086 1.00 98.25 123 ILE A O 1
ATOM 949 N N . VAL A 1 124 ? -5.413 -16.381 1.033 1.00 96.94 124 VAL A N 1
ATOM 950 C CA . VAL A 1 124 ? -5.601 -17.841 0.994 1.00 96.94 124 VAL A CA 1
ATOM 951 C C . VAL A 1 124 ? -6.969 -18.299 1.495 1.00 96.94 124 VAL A C 1
ATOM 953 O O . VAL A 1 124 ? -7.339 -19.441 1.211 1.00 96.94 124 VAL A O 1
ATOM 956 N N . GLY A 1 125 ? -7.711 -17.428 2.184 1.00 96.00 125 GLY A N 1
ATOM 957 C CA . GLY A 1 125 ? -8.899 -17.751 2.974 1.00 96.00 125 GLY A CA 1
ATOM 958 C C . GLY A 1 125 ? -8.548 -18.245 4.384 1.00 96.00 125 GLY A C 1
ATOM 959 O O . GLY A 1 125 ? -7.688 -19.107 4.548 1.00 96.00 125 GLY A O 1
ATOM 960 N N . ASP A 1 126 ? -9.242 -17.726 5.398 1.00 97.25 126 ASP A N 1
ATOM 961 C CA . ASP A 1 126 ? -9.192 -18.196 6.788 1.00 97.25 126 ASP A CA 1
ATOM 962 C C . ASP A 1 126 ? -10.599 -18.100 7.391 1.00 97.25 126 ASP A C 1
ATOM 964 O O . ASP A 1 126 ? -11.310 -17.121 7.173 1.00 97.25 126 ASP A O 1
ATOM 968 N N . ARG A 1 127 ? -10.992 -19.114 8.164 1.00 95.81 127 ARG A N 1
ATOM 969 C CA . ARG A 1 127 ? -12.316 -19.235 8.799 1.00 95.81 127 ARG A CA 1
ATOM 970 C C . ARG A 1 127 ? -12.640 -18.143 9.825 1.00 95.81 127 ARG A C 1
ATOM 972 O O . ARG A 1 127 ? -13.799 -17.982 10.183 1.00 95.81 127 ARG A O 1
ATOM 979 N N . ARG A 1 128 ? -11.634 -17.425 10.333 1.00 95.94 128 ARG A N 1
ATOM 980 C CA . ARG A 1 128 ? -11.814 -16.282 11.247 1.00 95.94 128 ARG A CA 1
ATOM 981 C C . ARG A 1 128 ? -12.239 -15.004 10.522 1.00 95.94 128 ARG A C 1
ATOM 983 O O . ARG A 1 128 ? -12.582 -14.023 11.179 1.00 95.94 128 ARG A O 1
ATOM 990 N N . LEU A 1 129 ? -12.160 -14.994 9.192 1.00 97.00 129 LEU A N 1
ATOM 991 C CA . LEU A 1 129 ? -12.575 -13.884 8.344 1.00 97.00 129 LEU A CA 1
ATOM 992 C C . LEU A 1 129 ? -13.952 -14.169 7.729 1.00 97.00 129 LEU A C 1
ATOM 994 O O . LEU A 1 129 ? -14.324 -15.336 7.585 1.00 97.00 129 LEU A O 1
ATOM 998 N N . PRO A 1 130 ? -14.693 -13.129 7.304 1.00 95.38 130 PRO A N 1
ATOM 999 C CA . PRO A 1 130 ? -15.882 -13.317 6.482 1.00 95.38 130 PRO A CA 1
ATOM 1000 C C . PRO A 1 130 ? -15.572 -14.191 5.258 1.00 95.38 130 PRO A C 1
ATOM 1002 O O . PRO A 1 130 ? -14.559 -13.995 4.588 1.00 95.38 130 PRO A O 1
ATOM 1005 N N . ALA A 1 131 ? -16.439 -15.156 4.940 1.00 92.00 131 ALA A N 1
ATOM 1006 C CA . ALA A 1 131 ? -16.177 -16.125 3.867 1.00 92.00 131 ALA A CA 1
ATOM 1007 C C . ALA A 1 131 ? -15.913 -15.454 2.503 1.00 92.00 131 ALA A C 1
ATOM 1009 O O . ALA A 1 131 ? -15.063 -15.895 1.729 1.00 92.00 131 ALA A O 1
ATOM 1010 N N . ASN A 1 132 ? -16.592 -14.336 2.242 1.00 94.00 132 ASN A N 1
ATOM 1011 C CA . ASN A 1 132 ? -16.458 -13.532 1.029 1.00 94.00 132 ASN A CA 1
ATOM 1012 C C . ASN A 1 132 ? -15.183 -12.663 0.981 1.00 94.00 132 ASN A C 1
ATOM 1014 O O . ASN A 1 132 ? -14.992 -11.928 0.013 1.00 94.00 132 ASN A O 1
ATOM 1018 N N . PHE A 1 133 ? -14.309 -12.727 1.994 1.00 97.06 133 PHE A N 1
ATOM 1019 C CA . PHE A 1 133 ? -13.016 -12.035 1.977 1.00 97.06 133 PHE A CA 1
ATOM 1020 C C . PHE A 1 133 ? -11.907 -12.848 1.311 1.00 97.06 133 PHE A C 1
ATOM 1022 O O . PHE A 1 133 ? -10.866 -12.284 0.984 1.00 97.06 133 PHE A O 1
ATOM 1029 N N . SER A 1 134 ? -12.091 -14.154 1.098 1.00 97.62 134 SER A N 1
ATOM 1030 C CA . SER A 1 134 ? -11.055 -14.954 0.447 1.00 97.62 134 SER A CA 1
ATOM 1031 C C . SER A 1 134 ? -10.832 -14.500 -0.996 1.00 97.62 134 SER A C 1
ATOM 1033 O O . SER A 1 134 ? -11.753 -14.496 -1.810 1.00 97.62 134 SER A O 1
ATOM 1035 N N . LEU A 1 135 ? -9.581 -14.188 -1.336 1.00 98.31 135 LEU A N 1
ATOM 1036 C CA . LEU A 1 135 ? -9.183 -13.813 -2.696 1.00 98.31 135 LEU A CA 1
ATOM 1037 C C . LEU A 1 135 ? -8.637 -14.988 -3.510 1.00 98.31 135 LEU A C 1
ATOM 1039 O O . LEU A 1 135 ? -8.223 -14.807 -4.653 1.00 98.31 135 LEU A O 1
ATOM 1043 N N . ARG A 1 136 ? -8.635 -16.206 -2.956 1.00 97.12 136 ARG A N 1
ATOM 1044 C CA . ARG A 1 136 ? -8.011 -17.375 -3.590 1.00 97.12 136 ARG A CA 1
ATOM 1045 C C . ARG A 1 136 ? -8.581 -17.658 -4.982 1.00 97.12 136 ARG A C 1
ATOM 1047 O O . ARG A 1 136 ? -7.809 -17.903 -5.906 1.00 97.12 136 ARG A O 1
ATOM 1054 N N . SER A 1 137 ? -9.907 -17.665 -5.128 1.00 97.00 137 SER A N 1
ATOM 1055 C CA . SER A 1 137 ? -10.571 -17.892 -6.421 1.00 97.00 137 SER A CA 1
ATOM 1056 C C . SER A 1 137 ? -10.346 -16.721 -7.374 1.00 97.00 137 SER A C 1
ATOM 1058 O O . SER A 1 137 ? -9.957 -16.946 -8.513 1.00 97.00 137 SER A O 1
ATOM 1060 N N . LYS A 1 138 ? -10.459 -15.483 -6.884 1.00 97.94 138 LYS A N 1
ATOM 1061 C CA . LYS A 1 138 ? -10.239 -14.255 -7.665 1.00 97.94 138 LYS A CA 1
ATOM 1062 C C . LYS A 1 138 ? -8.833 -14.151 -8.241 1.00 97.94 138 LYS A C 1
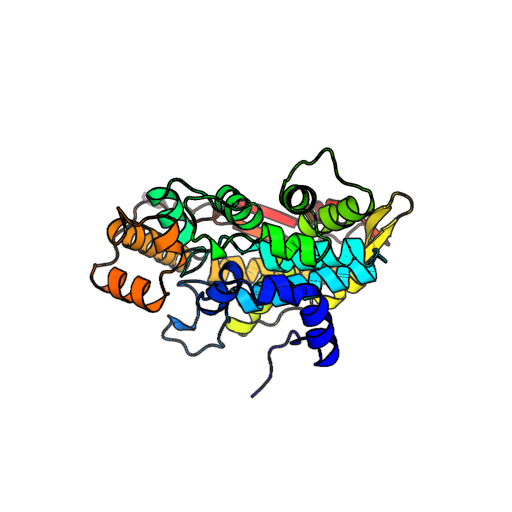ATOM 1064 O O . LYS A 1 138 ? -8.666 -13.819 -9.408 1.00 97.94 138 LYS A O 1
ATOM 1069 N N . LEU A 1 139 ? -7.823 -14.539 -7.470 1.00 98.00 139 LEU A N 1
ATOM 1070 C CA . LEU A 1 139 ? -6.450 -14.635 -7.959 1.00 98.00 139 LEU A CA 1
ATOM 1071 C C . LEU A 1 139 ? -6.309 -15.702 -9.051 1.00 98.00 139 LEU A C 1
ATOM 1073 O O . LEU A 1 139 ? -5.666 -15.453 -10.067 1.00 98.00 139 LEU A O 1
ATOM 1077 N N . ARG A 1 140 ? -6.955 -16.864 -8.894 1.00 96.44 140 ARG A N 1
ATOM 1078 C CA . ARG A 1 140 ? -6.943 -17.921 -9.919 1.00 96.44 140 ARG A CA 1
ATOM 1079 C C . ARG A 1 140 ? -7.656 -17.505 -11.206 1.00 96.44 140 ARG A C 1
ATOM 1081 O O . ARG A 1 140 ? -7.146 -17.824 -12.272 1.00 96.44 140 ARG A O 1
ATOM 1088 N N . GLU A 1 141 ? -8.766 -16.771 -11.113 1.00 96.06 141 GLU A N 1
ATOM 1089 C CA . GLU A 1 141 ? -9.461 -16.165 -12.263 1.00 96.06 141 GLU A CA 1
ATOM 1090 C C . GLU A 1 141 ? -8.516 -15.234 -13.048 1.00 96.06 141 GLU A C 1
ATOM 1092 O O . GLU A 1 141 ? -8.513 -15.236 -14.274 1.00 96.06 141 GLU A O 1
ATOM 1097 N N . MET A 1 142 ? -7.627 -14.516 -12.352 1.00 95.94 142 MET A N 1
ATOM 1098 C CA . MET A 1 142 ? -6.567 -13.700 -12.960 1.00 95.94 142 MET A CA 1
ATOM 1099 C C . MET A 1 142 ? -5.338 -14.511 -13.418 1.00 95.94 142 MET A C 1
ATOM 1101 O O . MET A 1 142 ? -4.338 -13.934 -13.841 1.00 95.94 142 MET A O 1
ATOM 1105 N N . GLY A 1 143 ? -5.323 -15.838 -13.284 1.00 96.00 143 GLY A N 1
ATOM 1106 C CA . GLY A 1 143 ? -4.131 -16.653 -13.548 1.00 96.00 143 GLY A CA 1
ATOM 1107 C C . GLY A 1 143 ? -2.948 -16.344 -12.615 1.00 96.00 143 GLY A C 1
ATOM 1108 O O . GLY A 1 143 ? -1.797 -16.576 -12.984 1.00 96.00 143 GLY A O 1
ATOM 1109 N N . VAL A 1 144 ? -3.217 -15.798 -11.425 1.00 96.44 144 VAL A N 1
ATOM 1110 C CA . VAL A 1 144 ? -2.239 -15.492 -10.376 1.00 96.44 144 VAL A CA 1
ATOM 1111 C C . VAL A 1 144 ? -2.301 -16.582 -9.313 1.00 96.44 144 VAL A C 1
ATOM 1113 O O . VAL A 1 144 ? -3.340 -16.848 -8.707 1.00 96.44 144 VAL A O 1
ATOM 1116 N N . ARG A 1 145 ? -1.167 -17.230 -9.051 1.00 95.62 145 ARG A N 1
ATOM 1117 C CA . ARG A 1 145 ? -1.070 -18.247 -8.006 1.00 95.62 145 ARG A CA 1
ATOM 1118 C C . ARG A 1 145 ? -0.868 -17.587 -6.637 1.00 95.62 145 ARG A C 1
ATOM 1120 O O . ARG A 1 145 ? 0.102 -16.842 -6.474 1.00 95.62 145 ARG A O 1
ATOM 1127 N N . PRO A 1 146 ? -1.718 -17.877 -5.631 1.00 96.00 146 PRO A N 1
ATOM 1128 C CA . PRO A 1 146 ? -1.601 -17.266 -4.308 1.00 96.00 146 PRO A CA 1
ATOM 1129 C C . PRO A 1 146 ? -0.248 -17.486 -3.622 1.00 96.00 146 PRO A C 1
ATOM 1131 O O . PRO A 1 146 ? 0.250 -16.582 -2.964 1.00 96.00 146 PRO A O 1
ATOM 1134 N N . ASP A 1 147 ? 0.363 -18.662 -3.770 1.00 93.44 147 ASP A N 1
ATOM 1135 C CA . ASP A 1 147 ? 1.657 -18.988 -3.161 1.00 93.44 147 ASP A CA 1
ATOM 1136 C C . ASP A 1 147 ? 2.812 -18.175 -3.763 1.00 93.44 147 ASP A C 1
ATOM 1138 O O . ASP A 1 147 ? 3.638 -17.647 -3.019 1.00 93.44 147 ASP A O 1
ATOM 1142 N N . VAL A 1 148 ? 2.821 -18.003 -5.088 1.00 93.38 148 VAL A N 1
ATOM 1143 C CA . VAL A 1 148 ? 3.817 -17.178 -5.793 1.00 93.38 148 VAL A CA 1
ATOM 1144 C C . VAL A 1 148 ? 3.629 -15.700 -5.450 1.00 93.38 148 VAL A C 1
ATOM 1146 O O . VAL A 1 148 ? 4.594 -15.010 -5.136 1.00 93.38 148 VAL A O 1
ATOM 1149 N N . LEU A 1 149 ? 2.383 -15.215 -5.418 1.00 95.88 149 LEU A N 1
ATOM 1150 C CA . LEU A 1 149 ? 2.093 -13.841 -5.006 1.00 95.88 149 LEU A CA 1
ATOM 1151 C C . LEU A 1 149 ? 2.531 -13.578 -3.559 1.00 95.88 149 LEU A C 1
ATOM 1153 O O . LEU A 1 149 ? 3.121 -12.540 -3.270 1.00 95.88 149 LEU A O 1
ATOM 1157 N N . LEU A 1 150 ? 2.271 -14.516 -2.644 1.00 95.25 150 LEU A N 1
ATOM 1158 C CA . LEU A 1 150 ? 2.714 -14.396 -1.255 1.00 95.25 150 LEU A CA 1
ATOM 1159 C C . LEU A 1 150 ? 4.234 -14.314 -1.149 1.00 95.25 150 LEU A C 1
ATOM 1161 O O . LEU A 1 150 ? 4.724 -13.515 -0.358 1.00 95.25 150 LEU A O 1
ATOM 1165 N N . ALA A 1 151 ? 4.968 -15.065 -1.973 1.00 93.88 151 ALA A N 1
ATOM 1166 C CA . ALA A 1 151 ? 6.425 -15.007 -2.015 1.00 93.88 151 ALA A CA 1
ATOM 1167 C C . ALA A 1 151 ? 6.966 -13.611 -2.382 1.00 93.88 151 ALA A C 1
ATOM 1169 O O . ALA A 1 151 ? 8.041 -13.245 -1.913 1.00 93.88 151 ALA A O 1
ATOM 1170 N N . LEU A 1 152 ? 6.218 -12.799 -3.144 1.00 94.94 152 LEU A N 1
ATOM 1171 C CA . LEU A 1 152 ? 6.597 -11.412 -3.449 1.00 94.94 152 LEU A CA 1
ATOM 1172 C C . LEU A 1 152 ? 6.547 -10.490 -2.222 1.00 94.94 152 LEU A C 1
ATOM 1174 O O . LEU A 1 152 ? 7.253 -9.486 -2.183 1.00 94.94 152 LEU A O 1
ATOM 1178 N N . PHE A 1 153 ? 5.748 -10.819 -1.203 1.00 94.38 153 PHE A N 1
ATOM 1179 C CA . PHE A 1 153 ? 5.699 -10.060 0.052 1.00 94.38 153 PHE A CA 1
ATOM 1180 C C . PHE A 1 153 ? 6.793 -10.461 1.047 1.00 94.38 153 PHE A C 1
ATOM 1182 O O . PHE A 1 153 ? 7.020 -9.739 2.019 1.00 94.38 153 PHE A O 1
ATOM 1189 N N . GLU A 1 154 ? 7.458 -11.596 0.833 1.00 90.62 154 GLU A N 1
ATOM 1190 C CA . GLU A 1 154 ? 8.480 -12.103 1.743 1.00 90.62 154 GLU A CA 1
ATOM 1191 C C . GLU A 1 154 ? 9.852 -11.483 1.442 1.00 90.62 154 GLU A C 1
ATOM 1193 O O . GLU A 1 154 ? 10.260 -11.343 0.287 1.00 90.62 154 GLU A O 1
ATOM 1198 N N . THR A 1 155 ? 10.588 -11.119 2.497 1.00 81.62 155 THR A N 1
ATOM 1199 C CA . THR A 1 155 ? 11.923 -10.493 2.392 1.00 81.62 155 THR A CA 1
ATOM 1200 C C . THR A 1 155 ? 13.007 -11.459 1.930 1.00 81.62 155 THR A C 1
ATOM 1202 O O . THR A 1 155 ? 14.069 -11.027 1.501 1.00 81.62 155 THR A O 1
ATOM 1205 N N . HIS A 1 156 ? 12.756 -12.761 2.038 1.00 74.69 156 HIS A N 1
ATOM 1206 C CA . HIS A 1 156 ? 13.630 -13.813 1.547 1.00 74.69 156 HIS A CA 1
ATOM 1207 C C . HIS A 1 156 ? 12.743 -14.883 0.932 1.00 74.69 156 HIS A C 1
ATOM 1209 O O . HIS A 1 156 ? 11.858 -15.422 1.598 1.00 74.69 156 HIS A O 1
ATOM 1215 N N . SER A 1 157 ? 12.974 -15.193 -0.338 1.00 70.19 157 SER A N 1
ATOM 1216 C CA . SER A 1 157 ? 12.271 -16.273 -1.012 1.00 70.19 157 SER A CA 1
ATOM 1217 C C . SER A 1 157 ? 13.237 -17.031 -1.905 1.00 70.19 157 SER A C 1
ATOM 1219 O O . SER A 1 157 ? 13.936 -16.452 -2.731 1.00 70.19 157 SER A O 1
ATOM 1221 N N . THR A 1 158 ? 13.275 -18.345 -1.719 1.00 57.00 158 THR A N 1
ATOM 1222 C CA . THR A 1 158 ? 14.168 -19.267 -2.432 1.00 57.00 158 THR A CA 1
ATOM 1223 C C . THR A 1 158 ? 13.532 -19.848 -3.696 1.00 57.00 158 THR A C 1
ATOM 1225 O O . THR A 1 158 ? 14.174 -20.615 -4.406 1.00 57.00 158 THR A O 1
ATOM 1228 N N . ARG A 1 159 ? 12.268 -19.509 -3.987 1.00 64.75 159 ARG A N 1
ATOM 1229 C CA . ARG A 1 159 ? 11.478 -20.081 -5.090 1.00 64.75 159 ARG A CA 1
ATOM 1230 C C . ARG A 1 159 ? 10.769 -18.990 -5.883 1.00 64.75 159 ARG A C 1
ATOM 1232 O O . ARG A 1 159 ? 9.545 -18.897 -5.864 1.00 64.75 159 ARG A O 1
ATOM 1239 N N . ILE A 1 160 ? 11.549 -18.144 -6.544 1.00 78.62 160 ILE A N 1
ATOM 1240 C CA . ILE A 1 160 ? 11.030 -17.099 -7.423 1.00 78.62 160 ILE A CA 1
ATOM 1241 C C . ILE A 1 160 ? 11.619 -17.321 -8.818 1.00 78.62 160 ILE A C 1
ATOM 1243 O O . ILE A 1 160 ? 12.837 -17.411 -8.965 1.00 78.62 160 ILE A O 1
ATOM 1247 N N . ASP A 1 161 ? 10.753 -17.448 -9.825 1.00 87.19 161 ASP A N 1
ATOM 1248 C CA . ASP A 1 161 ? 11.165 -17.522 -11.228 1.00 87.19 161 ASP A CA 1
ATOM 1249 C C . ASP A 1 161 ? 11.824 -16.202 -11.689 1.00 87.19 161 ASP A C 1
ATOM 1251 O O . ASP A 1 161 ? 11.678 -15.174 -11.021 1.00 87.19 161 ASP A O 1
ATOM 1255 N N . PRO A 1 162 ? 12.555 -16.183 -12.817 1.00 87.50 162 PRO A N 1
ATOM 1256 C CA . PRO A 1 162 ? 13.297 -14.996 -13.243 1.00 87.50 162 PRO A CA 1
ATOM 1257 C C . PRO A 1 162 ? 12.454 -13.718 -13.379 1.00 87.50 162 PRO A C 1
ATOM 1259 O O . PRO A 1 162 ? 12.920 -12.643 -13.004 1.00 87.50 162 PRO A O 1
ATOM 1262 N N . GLU A 1 163 ? 11.209 -13.801 -13.860 1.00 89.12 163 GLU A N 1
ATOM 1263 C CA . GLU A 1 163 ? 10.363 -12.610 -13.998 1.00 89.12 163 GLU A CA 1
ATOM 1264 C C . GLU A 1 163 ? 9.828 -12.145 -12.649 1.00 89.12 163 GLU A C 1
ATOM 1266 O O . GLU A 1 163 ? 9.897 -10.959 -12.321 1.00 89.12 163 GLU A O 1
ATOM 1271 N N . SER A 1 164 ? 9.360 -13.076 -11.821 1.00 88.94 164 SER A N 1
ATOM 1272 C CA . SER A 1 164 ? 8.953 -12.749 -10.458 1.00 88.94 164 SER A CA 1
ATOM 1273 C C . SER A 1 164 ? 10.129 -12.192 -9.640 1.00 88.94 164 SER A C 1
ATOM 1275 O O . SER A 1 164 ? 9.907 -11.384 -8.739 1.00 88.94 164 SER A O 1
ATOM 1277 N N . ARG A 1 165 ? 11.385 -12.544 -9.967 1.00 91.88 165 ARG A N 1
ATOM 1278 C CA . ARG A 1 165 ? 12.589 -11.991 -9.322 1.00 91.88 165 ARG A CA 1
ATOM 1279 C C . ARG A 1 165 ? 12.759 -10.515 -9.657 1.00 91.88 165 ARG A C 1
ATOM 1281 O O . ARG A 1 165 ? 13.072 -9.742 -8.759 1.00 91.88 165 ARG A O 1
ATOM 1288 N N . LEU A 1 166 ? 12.522 -10.106 -10.901 1.00 93.94 166 LEU A N 1
ATOM 1289 C CA . LEU A 1 166 ? 12.562 -8.692 -11.292 1.00 93.94 166 LEU A CA 1
ATOM 1290 C C . LEU A 1 166 ? 11.520 -7.875 -10.523 1.00 93.94 166 LEU A C 1
ATOM 1292 O O . LEU A 1 166 ? 11.842 -6.833 -9.951 1.00 93.94 166 LEU A O 1
ATOM 1296 N N . LEU A 1 167 ? 10.284 -8.379 -10.450 1.00 94.88 167 LEU A N 1
ATOM 1297 C CA . LEU A 1 167 ? 9.232 -7.736 -9.664 1.00 94.88 167 LEU A CA 1
ATOM 1298 C C . LEU A 1 167 ? 9.612 -7.683 -8.182 1.00 94.88 167 LEU A C 1
ATOM 1300 O O . LEU A 1 167 ? 9.469 -6.638 -7.552 1.00 94.88 167 LEU A O 1
ATOM 1304 N N . TRP A 1 168 ? 10.157 -8.775 -7.644 1.00 95.06 168 TRP A N 1
ATOM 1305 C CA . TRP A 1 168 ? 10.655 -8.839 -6.274 1.00 95.06 168 TRP A CA 1
ATOM 1306 C C . TRP A 1 168 ? 11.724 -7.763 -6.005 1.00 95.06 168 TRP A C 1
ATOM 1308 O O . TRP A 1 168 ? 11.616 -7.032 -5.020 1.00 95.06 168 TRP A O 1
ATOM 1318 N N . GLN A 1 169 ? 12.696 -7.576 -6.909 1.00 94.38 169 GLN A N 1
ATOM 1319 C CA . GLN A 1 169 ? 13.707 -6.517 -6.783 1.00 94.38 169 GLN A CA 1
ATOM 1320 C C . GLN A 1 169 ? 13.069 -5.127 -6.706 1.00 94.38 169 GLN A C 1
ATOM 1322 O O . GLN A 1 169 ? 13.486 -4.308 -5.890 1.00 94.38 169 GLN A O 1
ATOM 1327 N N . VAL A 1 170 ? 12.045 -4.861 -7.522 1.00 95.38 170 VAL A N 1
ATOM 1328 C CA . VAL A 1 170 ? 11.324 -3.580 -7.541 1.00 95.38 170 VAL A CA 1
ATOM 1329 C C . VAL A 1 170 ? 10.574 -3.341 -6.232 1.00 95.38 170 VAL A C 1
ATOM 1331 O O . VAL A 1 170 ? 10.717 -2.274 -5.626 1.00 95.38 170 VAL A O 1
ATOM 1334 N N . VAL A 1 171 ? 9.779 -4.315 -5.782 1.00 95.12 171 VAL A N 1
ATOM 1335 C CA . VAL A 1 171 ? 8.880 -4.146 -4.628 1.00 95.12 171 VAL A CA 1
ATOM 1336 C C . VAL A 1 171 ? 9.604 -4.171 -3.283 1.00 95.12 171 VAL A C 1
ATOM 1338 O O . VAL A 1 171 ? 9.071 -3.652 -2.307 1.00 95.12 171 VAL A O 1
ATOM 1341 N N . HIS A 1 172 ? 10.835 -4.689 -3.239 1.00 93.12 172 HIS A N 1
ATOM 1342 C CA . HIS A 1 172 ? 11.736 -4.599 -2.080 1.00 93.12 172 HIS A CA 1
ATOM 1343 C C . HIS A 1 172 ? 12.812 -3.514 -2.231 1.00 93.12 172 HIS A C 1
ATOM 1345 O O . HIS A 1 172 ? 13.698 -3.376 -1.383 1.00 93.12 172 HIS A O 1
ATOM 1351 N N . SER A 1 173 ? 12.746 -2.709 -3.295 1.00 92.00 173 SER A N 1
ATOM 1352 C CA . SER A 1 173 ? 13.689 -1.615 -3.510 1.00 92.00 173 SER A CA 1
ATOM 1353 C C . SER A 1 173 ? 13.436 -0.422 -2.584 1.00 92.00 173 SER A C 1
ATOM 1355 O O . SER A 1 173 ? 12.512 -0.350 -1.778 1.00 92.00 173 SER A O 1
ATOM 1357 N N . ARG A 1 174 ? 14.283 0.593 -2.731 1.00 88.75 174 ARG A N 1
ATOM 1358 C CA . ARG A 1 174 ? 14.148 1.900 -2.082 1.00 88.75 174 ARG A CA 1
ATOM 1359 C C . ARG A 1 174 ? 13.142 2.831 -2.786 1.00 88.75 174 ARG A C 1
ATOM 1361 O O . ARG A 1 174 ? 12.761 3.868 -2.245 1.00 88.75 174 ARG A O 1
ATOM 1368 N N . VAL A 1 175 ? 12.677 2.462 -3.970 1.00 91.00 175 VAL A N 1
ATOM 1369 C CA . VAL A 1 175 ? 11.724 3.227 -4.784 1.00 91.00 175 VAL A CA 1
ATOM 1370 C C . VAL A 1 175 ? 10.584 2.308 -5.218 1.00 91.00 175 VAL A C 1
ATOM 1372 O O . VAL A 1 175 ? 10.305 2.153 -6.402 1.00 91.00 175 VAL A O 1
ATOM 1375 N N . THR A 1 176 ? 9.954 1.661 -4.234 1.00 95.62 176 THR A N 1
ATOM 1376 C CA . THR A 1 176 ? 8.821 0.758 -4.472 1.00 95.62 176 THR A CA 1
ATOM 1377 C C . THR A 1 176 ? 7.635 1.515 -5.077 1.00 95.62 176 THR A C 1
ATOM 1379 O O . THR A 1 176 ? 7.494 2.715 -4.814 1.00 95.62 176 THR A O 1
ATOM 1382 N N . PRO A 1 177 ? 6.745 0.833 -5.825 1.00 97.31 177 PRO A N 1
ATOM 1383 C CA . PRO A 1 177 ? 5.512 1.445 -6.319 1.00 97.31 177 PRO A CA 1
ATOM 1384 C C . PRO A 1 177 ? 4.680 2.072 -5.186 1.00 97.31 177 PRO A C 1
ATOM 1386 O O . PRO A 1 177 ? 4.239 3.208 -5.320 1.00 97.31 177 PRO A O 1
ATOM 1389 N N . ASP A 1 178 ? 4.577 1.380 -4.043 1.00 97.38 178 ASP A N 1
ATOM 1390 C CA . ASP A 1 178 ? 3.950 1.865 -2.800 1.00 97.38 178 ASP A CA 1
ATOM 1391 C C . ASP A 1 178 ? 4.563 3.194 -2.332 1.00 97.38 178 ASP A C 1
ATOM 1393 O O . ASP A 1 178 ? 3.876 4.209 -2.230 1.00 97.38 178 ASP A O 1
ATOM 1397 N N . THR A 1 179 ? 5.888 3.244 -2.160 1.00 94.94 179 THR A N 1
ATOM 1398 C CA . THR A 1 179 ? 6.553 4.474 -1.714 1.00 94.94 179 THR A CA 1
ATOM 1399 C C . THR A 1 179 ? 6.347 5.609 -2.719 1.00 94.94 179 THR A C 1
ATOM 1401 O O . THR A 1 179 ? 6.100 6.742 -2.314 1.00 94.94 179 THR A O 1
ATOM 1404 N N . LEU A 1 180 ? 6.478 5.338 -4.018 1.00 95.81 180 LEU A N 1
ATOM 1405 C CA . LEU A 1 180 ? 6.345 6.354 -5.063 1.00 95.81 180 LEU A CA 1
ATOM 1406 C C . LEU A 1 180 ? 4.942 6.967 -5.090 1.00 95.81 180 LEU A C 1
ATOM 1408 O O . LEU A 1 180 ? 4.830 8.191 -5.176 1.00 95.81 180 LEU A O 1
ATOM 1412 N N . GLU A 1 181 ? 3.904 6.137 -4.984 1.00 96.19 181 GLU A N 1
ATOM 1413 C CA . GLU A 1 181 ? 2.509 6.579 -4.923 1.00 96.19 181 GLU A CA 1
ATOM 1414 C C . GLU A 1 181 ? 2.231 7.318 -3.614 1.00 96.19 181 GLU A C 1
ATOM 1416 O O . GLU A 1 181 ? 1.864 8.494 -3.631 1.00 96.19 181 GLU A O 1
ATOM 1421 N N . GLY A 1 182 ? 2.493 6.670 -2.476 1.00 94.81 182 GLY A N 1
ATOM 1422 C CA . GLY A 1 182 ? 2.047 7.148 -1.173 1.00 94.81 182 GLY A CA 1
ATOM 1423 C C . GLY A 1 182 ? 2.670 8.485 -0.777 1.00 94.81 182 GLY A C 1
ATOM 1424 O O . GLY A 1 182 ? 1.995 9.349 -0.218 1.00 94.81 182 GLY A O 1
ATOM 1425 N N . ILE A 1 183 ? 3.946 8.717 -1.113 1.00 94.06 183 ILE A N 1
ATOM 1426 C CA . ILE A 1 183 ? 4.592 10.018 -0.867 1.00 94.06 183 ILE A CA 1
ATOM 1427 C C . ILE A 1 183 ? 4.039 11.095 -1.792 1.00 94.06 183 ILE A C 1
ATOM 1429 O O . ILE A 1 183 ? 3.829 12.219 -1.344 1.00 94.06 183 ILE A O 1
ATOM 1433 N N . ALA A 1 184 ? 3.816 10.777 -3.067 1.00 93.00 184 ALA A N 1
ATOM 1434 C CA . ALA A 1 184 ? 3.222 11.713 -4.013 1.00 93.00 184 ALA A CA 1
ATOM 1435 C C . ALA A 1 184 ? 1.807 12.127 -3.584 1.00 93.00 184 ALA A C 1
ATOM 1437 O O . ALA A 1 184 ? 1.479 13.313 -3.615 1.00 93.00 184 ALA A O 1
ATOM 1438 N N . ARG A 1 185 ? 1.000 11.160 -3.139 1.00 92.19 185 ARG A N 1
ATOM 1439 C CA . ARG A 1 185 ? -0.346 11.365 -2.600 1.00 92.19 185 ARG A CA 1
ATOM 1440 C C . ARG A 1 185 ? -0.331 12.211 -1.334 1.00 92.19 185 ARG A C 1
ATOM 1442 O O . ARG A 1 185 ? -0.989 13.245 -1.287 1.00 92.19 185 ARG A O 1
ATOM 1449 N N . CYS A 1 186 ? 0.470 11.818 -0.344 1.00 92.25 186 CYS A N 1
ATOM 1450 C CA . CYS A 1 186 ? 0.615 12.551 0.914 1.00 92.25 186 CYS A CA 1
ATOM 1451 C C . CYS A 1 186 ? 1.065 13.998 0.670 1.00 92.25 186 CYS A C 1
ATOM 1453 O O . CYS A 1 186 ? 0.453 14.944 1.157 1.00 92.25 186 CYS A O 1
ATOM 1455 N N . ALA A 1 187 ? 2.089 14.190 -0.161 1.00 90.94 187 ALA A N 1
ATOM 1456 C CA . ALA A 1 187 ? 2.559 15.520 -0.509 1.00 90.94 187 ALA A CA 1
ATOM 1457 C C . ALA A 1 187 ? 1.469 16.355 -1.197 1.00 90.94 187 ALA A C 1
ATOM 1459 O O . ALA A 1 187 ? 1.295 17.515 -0.844 1.00 90.94 187 ALA A O 1
ATOM 1460 N N . ALA A 1 188 ? 0.690 15.774 -2.114 1.00 89.19 188 ALA A N 1
ATOM 1461 C CA . ALA A 1 188 ? -0.421 16.476 -2.751 1.00 89.19 188 ALA A CA 1
ATOM 1462 C C . ALA A 1 188 ? -1.531 16.871 -1.759 1.00 89.19 188 ALA A C 1
ATOM 1464 O O . ALA A 1 188 ? -2.078 17.967 -1.893 1.00 89.19 188 ALA A O 1
ATOM 1465 N N . ALA A 1 189 ? -1.833 16.024 -0.768 1.00 88.81 189 ALA A N 1
ATOM 1466 C CA . ALA A 1 189 ? -2.802 16.315 0.293 1.00 88.81 189 ALA A CA 1
ATOM 1467 C C . ALA A 1 189 ? -2.385 17.533 1.135 1.00 88.81 189 ALA A C 1
ATOM 1469 O O . ALA A 1 189 ? -3.207 18.384 1.461 1.00 88.81 189 ALA A O 1
ATOM 1470 N N . TYR A 1 190 ? -1.084 17.668 1.407 1.00 87.06 190 TYR A N 1
ATOM 1471 C CA . TYR A 1 190 ? -0.506 18.810 2.124 1.00 87.06 190 TYR A CA 1
ATOM 1472 C C . TYR A 1 190 ? -0.012 19.945 1.211 1.00 87.06 190 TYR A C 1
ATOM 1474 O O . TYR A 1 190 ? 0.700 20.832 1.675 1.00 87.06 190 TYR A O 1
ATOM 1482 N N . GLU A 1 191 ? -0.369 19.927 -0.077 1.00 88.56 191 GLU A N 1
ATOM 1483 C CA . GLU A 1 191 ? 0.008 20.948 -1.072 1.00 88.56 191 GLU A CA 1
ATOM 1484 C C . GLU A 1 191 ? 1.528 21.145 -1.247 1.00 88.56 191 GLU A C 1
ATOM 1486 O O . GLU A 1 191 ? 2.024 22.194 -1.659 1.00 88.56 191 GLU A O 1
ATOM 1491 N N . ILE A 1 192 ? 2.290 20.087 -0.989 1.00 88.56 192 ILE A N 1
ATOM 1492 C CA . ILE A 1 192 ? 3.735 20.021 -1.167 1.00 88.56 192 ILE A CA 1
ATOM 1493 C C . ILE A 1 192 ? 4.033 19.558 -2.593 1.00 88.56 192 ILE A C 1
ATOM 1495 O O . ILE A 1 192 ? 3.637 18.476 -3.025 1.00 88.56 192 ILE A O 1
ATOM 1499 N N . GLY A 1 193 ? 4.817 20.347 -3.327 1.00 86.38 193 GLY A N 1
ATOM 1500 C CA . GLY A 1 193 ? 5.311 19.938 -4.640 1.00 86.38 193 GLY A CA 1
ATOM 1501 C C . GLY A 1 193 ? 6.258 18.733 -4.560 1.00 86.38 193 GLY A C 1
ATOM 1502 O O . GLY A 1 193 ? 7.262 18.758 -3.836 1.00 86.38 193 GLY A O 1
ATOM 1503 N N . THR A 1 194 ? 5.988 17.704 -5.365 1.00 84.25 194 THR A N 1
ATOM 1504 C CA . THR A 1 194 ? 6.881 16.556 -5.583 1.00 84.25 194 THR A CA 1
ATOM 1505 C C . THR A 1 194 ? 7.467 16.572 -6.988 1.00 84.25 194 THR A C 1
ATOM 1507 O O . THR A 1 194 ? 6.805 17.035 -7.918 1.00 84.25 194 THR A O 1
ATOM 1510 N N . PRO A 1 195 ? 8.685 16.038 -7.195 1.00 85.38 195 PRO A N 1
ATOM 1511 C CA . PRO A 1 195 ? 9.147 15.768 -8.551 1.00 85.38 195 PRO A CA 1
ATOM 1512 C C . PRO A 1 195 ? 8.190 14.793 -9.245 1.00 85.38 195 PRO A C 1
ATOM 1514 O O . PRO A 1 195 ? 7.560 13.971 -8.580 1.00 85.38 195 PRO A O 1
ATOM 1517 N N . ASN A 1 196 ? 8.127 14.852 -10.577 1.00 87.69 196 ASN A N 1
ATOM 1518 C CA . ASN A 1 196 ? 7.420 13.843 -11.358 1.00 87.69 196 ASN A CA 1
ATOM 1519 C C . ASN A 1 196 ? 8.035 12.462 -11.072 1.00 87.69 196 ASN A C 1
ATOM 1521 O O . ASN A 1 196 ? 9.184 12.198 -11.443 1.00 87.69 196 ASN A O 1
ATOM 1525 N N . THR A 1 197 ? 7.279 11.609 -10.383 1.00 89.81 197 THR A N 1
ATOM 1526 C CA . THR A 1 197 ? 7.745 10.292 -9.950 1.00 89.81 197 THR A CA 1
ATOM 1527 C C . THR A 1 197 ? 7.876 9.331 -11.125 1.00 89.81 197 THR A C 1
ATOM 1529 O O . THR A 1 197 ? 8.766 8.484 -11.077 1.00 89.81 197 THR A O 1
ATOM 1532 N N . SER A 1 198 ? 7.120 9.517 -12.218 1.00 92.06 198 SER A N 1
ATOM 1533 C CA . SER A 1 198 ? 7.185 8.622 -13.384 1.00 92.06 198 SER A CA 1
ATOM 1534 C C . SER A 1 198 ? 8.529 8.617 -14.080 1.00 92.06 198 SER A C 1
ATOM 1536 O O . SER A 1 198 ? 8.987 7.591 -14.578 1.00 92.06 198 SER A O 1
ATOM 1538 N N . HIS A 1 199 ? 9.242 9.736 -14.000 1.00 92.06 199 HIS A N 1
ATOM 1539 C CA . HIS A 1 199 ? 10.597 9.836 -14.510 1.00 92.06 199 HIS A CA 1
ATOM 1540 C C . HIS A 1 199 ? 11.586 8.908 -13.778 1.00 92.06 199 HIS A C 1
ATOM 1542 O O . HIS A 1 199 ? 12.666 8.637 -14.299 1.00 92.06 199 HIS A O 1
ATOM 1548 N N . ILE A 1 200 ? 11.257 8.414 -12.580 1.00 93.62 200 ILE A N 1
ATOM 1549 C CA . ILE A 1 200 ? 12.095 7.450 -11.857 1.00 93.62 200 ILE A CA 1
ATOM 1550 C C . ILE A 1 200 ? 12.009 6.085 -12.538 1.00 93.62 200 ILE A C 1
ATOM 1552 O O . ILE A 1 200 ? 13.038 5.572 -12.976 1.00 93.62 200 ILE A O 1
ATOM 1556 N N . TRP A 1 201 ? 10.804 5.522 -12.670 1.00 94.50 201 TRP A N 1
ATOM 1557 C CA . TRP A 1 201 ? 10.646 4.182 -13.235 1.00 94.50 201 TRP A CA 1
ATOM 1558 C C . TRP A 1 201 ? 10.745 4.128 -14.757 1.00 94.50 201 TRP A C 1
ATOM 1560 O O . TRP A 1 201 ? 11.199 3.122 -15.287 1.00 94.50 201 TRP A O 1
ATOM 1570 N N . ALA A 1 202 ? 10.454 5.222 -15.467 1.00 94.69 202 ALA A N 1
ATOM 1571 C CA . ALA A 1 202 ? 10.734 5.322 -16.903 1.00 94.69 202 ALA A CA 1
ATOM 1572 C C . ALA A 1 202 ? 12.238 5.189 -17.229 1.00 94.69 202 ALA A C 1
ATOM 1574 O O . ALA A 1 202 ? 12.619 4.956 -18.373 1.00 94.69 202 ALA A O 1
ATOM 1575 N N . ASN A 1 203 ? 13.106 5.354 -16.225 1.00 95.00 203 ASN A N 1
ATOM 1576 C CA . ASN A 1 203 ? 14.550 5.156 -16.328 1.00 95.00 203 ASN A CA 1
ATOM 1577 C C . ASN A 1 203 ? 15.014 3.804 -15.762 1.00 95.00 203 ASN A C 1
ATOM 1579 O O . ASN A 1 203 ? 16.226 3.603 -15.630 1.00 95.00 203 ASN A O 1
ATOM 1583 N N . PHE A 1 204 ? 14.093 2.903 -15.408 1.00 96.12 204 PHE A N 1
ATOM 1584 C CA . PHE A 1 204 ? 14.444 1.529 -15.072 1.00 96.12 204 PHE A CA 1
ATOM 1585 C C . PHE A 1 204 ? 14.841 0.748 -16.324 1.00 96.12 204 PHE A C 1
ATOM 1587 O O . PHE A 1 204 ? 14.426 1.058 -17.441 1.00 96.12 204 PHE A O 1
ATOM 1594 N N . GLY A 1 205 ? 15.672 -0.263 -16.124 1.00 94.94 205 GLY A N 1
ATOM 1595 C CA . GLY A 1 205 ? 16.100 -1.190 -17.156 1.00 94.94 205 GLY A CA 1
ATOM 1596 C C . GLY A 1 205 ? 16.532 -2.515 -16.548 1.00 94.94 205 GLY A C 1
ATOM 1597 O O . GLY A 1 205 ? 16.372 -2.749 -15.348 1.00 94.94 205 GLY A O 1
ATOM 1598 N N . ARG A 1 206 ? 17.088 -3.375 -17.396 1.00 94.12 206 ARG A N 1
ATOM 1599 C CA . ARG A 1 206 ? 17.724 -4.631 -16.999 1.00 94.12 206 ARG A CA 1
ATOM 1600 C C . ARG A 1 206 ? 19.168 -4.616 -17.472 1.00 94.12 206 ARG A C 1
ATOM 1602 O O . ARG A 1 206 ? 19.449 -4.071 -18.540 1.00 94.12 206 ARG A O 1
ATOM 1609 N N . ASP A 1 207 ? 20.068 -5.184 -16.686 1.00 91.25 207 ASP A N 1
ATOM 1610 C CA . ASP A 1 207 ? 21.413 -5.497 -17.162 1.00 91.25 207 ASP A CA 1
ATOM 1611 C C . ASP A 1 207 ? 21.486 -6.902 -17.789 1.00 91.25 207 ASP A C 1
ATOM 1613 O O . ASP A 1 207 ? 20.479 -7.601 -17.929 1.00 91.25 207 ASP A O 1
ATOM 1617 N N . LEU A 1 208 ? 22.696 -7.314 -18.181 1.00 87.00 208 LEU A N 1
ATOM 1618 C CA . LEU A 1 208 ? 22.958 -8.624 -18.790 1.00 87.00 208 LEU A CA 1
ATOM 1619 C C . LEU A 1 208 ? 22.685 -9.805 -17.841 1.00 87.00 208 LEU A C 1
ATOM 1621 O O . LEU A 1 208 ? 22.552 -10.934 -18.308 1.00 87.00 208 LEU A O 1
ATOM 1625 N N . PHE A 1 209 ? 22.577 -9.559 -16.533 1.00 87.19 209 PHE A N 1
ATOM 1626 C CA . PHE A 1 209 ? 22.316 -10.567 -15.505 1.00 87.19 209 PHE A CA 1
ATOM 1627 C C . PHE A 1 209 ? 20.848 -10.576 -15.047 1.00 87.19 209 PHE A C 1
ATOM 1629 O O . PHE A 1 209 ? 20.499 -11.311 -14.124 1.00 87.19 209 PHE A O 1
ATOM 1636 N N . ASN A 1 210 ? 19.972 -9.815 -15.720 1.00 87.31 210 ASN A N 1
ATOM 1637 C CA . ASN A 1 210 ? 18.578 -9.593 -15.326 1.00 87.31 210 ASN A CA 1
ATOM 1638 C C . ASN A 1 210 ? 18.430 -8.987 -13.922 1.00 87.31 210 ASN A C 1
ATOM 1640 O O . ASN A 1 210 ? 17.451 -9.262 -13.224 1.00 87.31 210 ASN A O 1
ATOM 1644 N N . ASP A 1 211 ? 19.361 -8.129 -13.513 1.00 92.62 211 ASP A N 1
ATOM 1645 C CA . ASP A 1 211 ? 19.144 -7.261 -12.366 1.00 92.62 211 ASP A CA 1
ATOM 1646 C C . ASP A 1 211 ? 18.499 -5.949 -12.803 1.00 92.62 211 ASP A C 1
ATOM 1648 O O . ASP A 1 211 ? 18.759 -5.405 -13.883 1.00 92.62 211 ASP A O 1
ATOM 1652 N N . VAL A 1 212 ? 17.599 -5.446 -11.959 1.00 95.75 212 VAL A N 1
ATOM 1653 C CA . VAL A 1 212 ? 16.887 -4.206 -12.238 1.00 95.75 212 VAL A CA 1
ATOM 1654 C C . VAL A 1 212 ? 17.838 -3.047 -11.991 1.00 95.75 212 VAL A C 1
ATOM 1656 O O . VAL A 1 212 ? 18.346 -2.849 -10.884 1.00 95.75 212 VAL A O 1
ATOM 1659 N N . THR A 1 213 ? 18.055 -2.245 -13.024 1.00 95.56 213 THR A N 1
ATOM 1660 C CA . THR A 1 213 ? 18.932 -1.078 -12.979 1.00 95.56 213 THR A CA 1
ATOM 1661 C C . THR A 1 213 ? 18.148 0.214 -13.144 1.00 95.56 213 THR A C 1
ATOM 1663 O O . THR A 1 213 ? 17.000 0.226 -13.582 1.00 95.56 213 THR A O 1
ATOM 1666 N N . ILE A 1 214 ? 18.770 1.329 -12.772 1.00 94.25 214 ILE A N 1
ATOM 1667 C CA . ILE A 1 214 ? 18.261 2.681 -12.974 1.00 94.25 214 ILE A CA 1
ATOM 1668 C C . ILE A 1 214 ? 19.339 3.543 -13.632 1.00 94.25 214 ILE A C 1
ATOM 1670 O O . ILE A 1 214 ? 20.483 3.607 -13.174 1.00 94.25 214 ILE A O 1
ATOM 1674 N N . LYS A 1 215 ? 18.969 4.238 -14.710 1.00 92.62 215 LYS A N 1
ATOM 1675 C CA . LYS A 1 215 ? 19.860 5.169 -15.419 1.00 92.62 215 LYS A CA 1
ATOM 1676 C C . LYS A 1 215 ? 20.145 6.415 -14.578 1.00 92.62 215 LYS A C 1
ATOM 1678 O O . LYS A 1 215 ? 19.327 6.836 -13.758 1.00 92.62 215 LYS A O 1
ATOM 1683 N N . ARG A 1 216 ? 21.271 7.084 -14.847 1.00 88.38 216 ARG A N 1
ATOM 1684 C CA . ARG A 1 216 ? 21.725 8.305 -14.146 1.00 88.38 216 ARG A CA 1
ATOM 1685 C C . ARG A 1 216 ? 20.634 9.372 -13.957 1.00 88.38 216 ARG A C 1
ATOM 1687 O O . ARG A 1 216 ? 20.508 9.937 -12.869 1.00 88.38 216 ARG A O 1
ATOM 1694 N N . ASN A 1 217 ? 19.819 9.620 -14.983 1.00 87.81 217 ASN A N 1
ATOM 1695 C CA . ASN A 1 217 ? 18.717 10.587 -14.922 1.00 87.81 217 ASN A CA 1
ATOM 1696 C C . ASN A 1 217 ? 17.624 10.171 -13.921 1.00 87.81 217 ASN A C 1
ATOM 1698 O O . ASN A 1 217 ? 17.115 11.012 -13.171 1.00 87.81 217 ASN A O 1
ATOM 1702 N N . GLY A 1 218 ? 17.321 8.873 -13.852 1.00 90.88 218 GLY A N 1
ATOM 1703 C CA . GLY A 1 218 ? 16.432 8.287 -12.850 1.00 90.88 218 GLY A CA 1
ATOM 1704 C C . GLY A 1 218 ? 16.998 8.402 -11.435 1.00 90.88 218 GLY A C 1
ATOM 1705 O O . GLY A 1 218 ? 16.269 8.774 -10.520 1.00 90.88 218 GLY A O 1
ATOM 1706 N N . ILE A 1 219 ? 18.308 8.191 -11.247 1.00 89.31 219 ILE A N 1
ATOM 1707 C CA . ILE A 1 219 ? 18.972 8.347 -9.937 1.00 89.31 219 ILE A CA 1
ATOM 1708 C C . ILE A 1 219 ? 18.823 9.785 -9.422 1.00 89.31 219 ILE A C 1
ATOM 1710 O O . ILE A 1 219 ? 18.484 10.010 -8.257 1.00 89.31 219 ILE A O 1
ATOM 1714 N N . ALA A 1 220 ? 19.029 10.781 -10.288 1.00 87.06 220 ALA A N 1
ATOM 1715 C CA . ALA A 1 220 ? 18.847 12.184 -9.923 1.00 87.06 220 ALA A CA 1
ATOM 1716 C C . ALA A 1 220 ? 17.393 12.495 -9.517 1.00 87.06 220 ALA A C 1
ATOM 1718 O O . ALA A 1 220 ? 17.164 13.215 -8.540 1.00 87.06 220 ALA A O 1
ATOM 1719 N N . ALA A 1 221 ? 16.408 11.933 -10.227 1.00 90.12 221 ALA A N 1
ATOM 1720 C CA . ALA A 1 221 ? 14.995 12.059 -9.873 1.00 90.12 221 ALA A CA 1
ATOM 1721 C C . ALA A 1 221 ? 14.669 11.368 -8.537 1.00 90.12 221 ALA A C 1
ATOM 1723 O O . ALA A 1 221 ? 14.034 11.983 -7.678 1.00 90.12 221 ALA A O 1
ATOM 1724 N N . ALA A 1 222 ? 15.182 10.155 -8.313 1.00 90.88 222 ALA A N 1
ATOM 1725 C CA . ALA A 1 222 ? 15.012 9.405 -7.072 1.00 90.88 222 ALA A CA 1
ATOM 1726 C C . ALA A 1 222 ? 15.572 10.164 -5.860 1.00 90.88 222 ALA A C 1
ATOM 1728 O O . ALA A 1 222 ? 14.913 10.237 -4.826 1.00 90.88 222 ALA A O 1
ATOM 1729 N N . ARG A 1 223 ? 16.734 10.821 -5.991 1.00 89.62 223 ARG A N 1
ATOM 1730 C CA . ARG A 1 223 ? 17.306 11.666 -4.925 1.00 89.62 223 ARG A CA 1
ATOM 1731 C C . ARG A 1 223 ? 16.409 12.852 -4.573 1.00 89.62 223 ARG A C 1
ATOM 1733 O O . ARG A 1 223 ? 16.187 13.119 -3.393 1.00 89.62 223 ARG A O 1
ATOM 1740 N N . ARG A 1 224 ? 15.875 13.562 -5.576 1.00 90.00 224 ARG A N 1
ATOM 1741 C CA . ARG A 1 224 ? 14.923 14.667 -5.343 1.00 90.00 224 ARG A CA 1
ATOM 1742 C C . ARG A 1 224 ? 13.659 14.167 -4.650 1.00 90.00 224 ARG A C 1
ATOM 1744 O O . ARG A 1 224 ? 13.197 14.797 -3.702 1.00 90.00 224 ARG A O 1
ATOM 1751 N N . PHE A 1 225 ? 13.140 13.026 -5.095 1.00 92.19 225 PHE A N 1
ATOM 1752 C CA . PHE A 1 225 ? 11.976 12.384 -4.495 1.00 92.19 225 PHE A CA 1
ATOM 1753 C C . PHE A 1 225 ? 12.238 12.004 -3.033 1.00 92.19 225 PHE A C 1
ATOM 1755 O O . PHE A 1 225 ? 11.439 12.329 -2.163 1.00 92.19 225 PHE A O 1
ATOM 1762 N N . TRP A 1 226 ? 13.400 11.426 -2.729 1.00 91.62 226 TRP A N 1
ATOM 1763 C CA . TRP A 1 226 ? 13.769 11.044 -1.366 1.00 91.62 226 TRP A CA 1
ATOM 1764 C C . TRP A 1 226 ? 13.951 12.224 -0.414 1.00 91.62 226 TRP A C 1
ATOM 1766 O O . TRP A 1 226 ? 13.542 12.131 0.739 1.00 91.62 226 TRP A O 1
ATOM 1776 N N . ARG A 1 227 ? 14.491 13.354 -0.884 1.00 90.94 227 ARG A N 1
ATOM 1777 C CA . ARG A 1 227 ? 14.516 14.591 -0.084 1.00 90.94 227 ARG A CA 1
ATOM 1778 C C . ARG A 1 227 ? 13.102 15.052 0.269 1.00 90.94 227 ARG A C 1
ATOM 1780 O O . ARG A 1 227 ? 12.855 15.460 1.398 1.00 90.94 227 ARG A O 1
ATOM 1787 N N . LYS A 1 228 ? 12.158 14.943 -0.673 1.00 91.75 228 LYS A N 1
ATOM 1788 C CA . LYS A 1 228 ? 10.747 15.259 -0.411 1.00 91.75 228 LYS A CA 1
ATOM 1789 C C . LYS A 1 228 ? 10.073 14.250 0.509 1.00 91.75 228 LYS A C 1
ATOM 1791 O O . LYS A 1 228 ? 9.363 14.674 1.410 1.00 91.75 228 LYS A O 1
ATOM 1796 N N . LYS A 1 229 ? 10.366 12.955 0.371 1.00 92.38 229 LYS A N 1
ATOM 1797 C CA . LYS A 1 229 ? 9.959 11.935 1.346 1.00 92.38 229 LYS A CA 1
ATOM 1798 C C . LYS A 1 229 ? 10.450 12.282 2.753 1.00 92.38 229 LYS A C 1
ATOM 1800 O O . LYS A 1 229 ? 9.651 12.240 3.678 1.00 92.38 229 LYS A O 1
ATOM 1805 N N . GLY A 1 230 ? 11.728 12.641 2.908 1.00 91.88 230 GLY A N 1
ATOM 1806 C CA . GLY A 1 230 ? 12.299 13.052 4.193 1.00 91.88 230 GLY A CA 1
ATOM 1807 C C . GLY A 1 230 ? 11.545 14.230 4.802 1.00 91.88 230 GLY A C 1
ATOM 1808 O O . GLY A 1 230 ? 11.064 14.118 5.923 1.00 91.88 230 GLY A O 1
ATOM 1809 N N . TYR A 1 231 ? 11.327 15.287 4.015 1.00 91.81 231 TYR A N 1
ATOM 1810 C CA . TYR A 1 231 ? 10.547 16.454 4.434 1.00 91.81 231 TYR A CA 1
ATOM 1811 C C . TYR A 1 231 ? 9.118 16.095 4.877 1.00 91.81 231 TYR A C 1
ATOM 1813 O O . TYR A 1 231 ? 8.689 16.513 5.949 1.00 91.81 231 TYR A O 1
ATOM 1821 N N . VAL A 1 232 ? 8.391 15.296 4.083 1.00 91.56 232 VAL A N 1
ATOM 1822 C CA . VAL A 1 232 ? 7.030 14.835 4.416 1.00 91.56 232 VAL A CA 1
ATOM 1823 C C . VAL A 1 232 ? 7.024 14.045 5.725 1.00 91.56 232 VAL A C 1
ATOM 1825 O O . VAL A 1 232 ? 6.191 14.284 6.596 1.00 91.56 232 VAL A O 1
ATOM 1828 N N . TYR A 1 233 ? 7.974 13.121 5.881 1.00 91.88 233 TYR A N 1
ATOM 1829 C CA . TYR A 1 233 ? 8.079 12.311 7.087 1.00 91.88 233 TYR A CA 1
ATOM 1830 C C . TYR A 1 233 ? 8.347 13.175 8.311 1.00 91.88 233 TYR A C 1
ATOM 1832 O O . TYR A 1 233 ? 7.617 13.073 9.284 1.00 91.88 233 TYR A O 1
ATOM 1840 N N . GLU A 1 234 ? 9.348 14.040 8.253 1.00 90.50 234 GLU A N 1
ATOM 1841 C CA . GLU A 1 234 ? 9.750 14.882 9.376 1.00 90.50 234 GLU A CA 1
ATOM 1842 C C . GLU A 1 234 ? 8.647 15.855 9.810 1.00 90.50 234 GLU A C 1
ATOM 1844 O O . GLU A 1 234 ? 8.390 16.000 11.000 1.00 90.50 234 GLU A O 1
ATOM 1849 N N . ASN A 1 235 ? 7.948 16.474 8.856 1.00 89.44 235 ASN A N 1
ATOM 1850 C CA . ASN A 1 235 ? 7.028 17.570 9.160 1.00 89.44 235 ASN A CA 1
ATOM 1851 C C . ASN A 1 235 ? 5.581 17.115 9.388 1.00 89.44 235 ASN A C 1
ATOM 1853 O O . ASN A 1 235 ? 4.853 17.793 10.106 1.00 89.44 235 ASN A O 1
ATOM 1857 N N . PHE A 1 236 ? 5.150 15.975 8.835 1.00 89.25 236 PHE A N 1
ATOM 1858 C CA . PHE A 1 236 ? 3.731 15.579 8.851 1.00 89.25 236 PHE A CA 1
ATOM 1859 C C . PHE A 1 236 ? 3.475 14.200 9.464 1.00 89.25 236 PHE A C 1
ATOM 1861 O O . PHE A 1 236 ? 2.473 14.025 10.146 1.00 89.25 236 PHE A O 1
ATOM 1868 N N . ILE A 1 237 ? 4.375 13.229 9.266 1.00 90.19 237 ILE A N 1
ATOM 1869 C CA . ILE A 1 237 ? 4.140 11.832 9.688 1.00 90.19 237 ILE A CA 1
ATOM 1870 C C . ILE A 1 237 ? 4.848 11.493 11.009 1.00 90.19 237 ILE A C 1
ATOM 1872 O O . ILE A 1 237 ? 4.332 10.714 11.806 1.00 90.19 237 ILE A O 1
ATOM 1876 N N . ASN A 1 238 ? 6.043 12.036 11.238 1.00 91.75 238 ASN A N 1
ATOM 1877 C CA . ASN A 1 238 ? 6.930 11.709 12.358 1.00 91.75 238 ASN A CA 1
ATOM 1878 C C . ASN A 1 238 ? 7.237 12.913 13.254 1.00 91.75 238 ASN A C 1
ATOM 1880 O O . ASN A 1 238 ? 8.088 12.803 14.133 1.00 91.75 238 ASN A O 1
ATOM 1884 N N . ASN A 1 239 ? 6.564 14.050 13.075 1.00 90.00 239 ASN A N 1
ATOM 1885 C CA . ASN A 1 239 ? 6.670 15.115 14.066 1.00 90.00 239 ASN A CA 1
ATOM 1886 C C . ASN A 1 239 ? 6.083 14.633 15.410 1.00 90.00 239 ASN A C 1
ATOM 1888 O O . ASN A 1 239 ? 5.229 13.741 15.454 1.00 90.00 239 ASN A O 1
ATOM 1892 N N . ALA A 1 240 ? 6.536 15.228 16.515 1.00 89.88 240 ALA A N 1
ATOM 1893 C CA . ALA A 1 240 ? 6.154 14.790 17.858 1.00 89.88 240 ALA A CA 1
ATOM 1894 C C . ALA A 1 240 ? 4.632 14.831 18.102 1.00 89.88 240 ALA A C 1
ATOM 1896 O O . ALA A 1 240 ? 4.093 13.934 18.747 1.00 89.88 240 ALA A O 1
ATOM 1897 N N . GLY A 1 241 ? 3.935 15.828 17.547 1.00 90.31 241 GLY A N 1
ATOM 1898 C CA . GLY A 1 241 ? 2.484 15.965 17.669 1.00 90.31 241 GLY A CA 1
ATOM 1899 C C . GLY A 1 241 ? 1.722 14.841 16.966 1.00 90.31 241 GLY A C 1
ATOM 1900 O O . GLY A 1 241 ? 0.828 14.250 17.562 1.00 90.31 241 GLY A O 1
ATOM 1901 N N . ALA A 1 242 ? 2.116 14.494 15.740 1.00 91.12 242 ALA A N 1
ATOM 1902 C CA . ALA A 1 242 ? 1.530 13.392 14.979 1.00 91.12 242 ALA A CA 1
ATOM 1903 C C . ALA A 1 242 ? 1.760 12.042 15.674 1.00 91.12 242 ALA A C 1
ATOM 1905 O O . ALA A 1 242 ? 0.825 11.262 15.836 1.00 91.12 242 ALA A O 1
ATOM 1906 N N . ILE A 1 243 ? 2.987 11.797 16.152 1.00 91.81 243 ILE A N 1
ATOM 1907 C CA . ILE A 1 243 ? 3.332 10.580 16.901 1.00 91.81 243 ILE A CA 1
ATOM 1908 C C . ILE A 1 243 ? 2.468 10.450 18.158 1.00 91.81 243 ILE A C 1
ATOM 1910 O O . ILE A 1 243 ? 1.927 9.373 18.428 1.00 91.81 243 ILE A O 1
ATOM 1914 N N . LEU A 1 244 ? 2.345 11.536 18.926 1.00 92.31 244 LEU A N 1
ATOM 1915 C CA . LEU A 1 244 ? 1.543 11.559 20.142 1.00 92.31 244 LEU A CA 1
ATOM 1916 C C . LEU A 1 244 ? 0.064 11.330 19.823 1.00 92.31 244 LEU A C 1
ATOM 1918 O O . LEU A 1 244 ? -0.567 10.501 20.472 1.00 92.31 244 LEU A O 1
ATOM 1922 N N . LEU A 1 245 ? -0.478 12.019 18.816 1.00 92.06 245 LEU A N 1
ATOM 1923 C CA . LEU A 1 245 ? -1.872 11.879 18.403 1.00 92.06 245 LEU A CA 1
ATOM 1924 C C . LEU A 1 245 ? -2.197 10.434 18.018 1.00 92.06 245 LEU A C 1
ATOM 1926 O O . LEU A 1 245 ? -3.124 9.857 18.579 1.00 92.06 245 LEU A O 1
ATOM 1930 N N . GLU A 1 246 ? -1.408 9.823 17.131 1.00 93.75 246 GLU A N 1
ATOM 1931 C CA . GLU A 1 246 ? -1.624 8.429 16.733 1.00 93.75 246 GLU A CA 1
ATOM 1932 C C . GLU A 1 246 ? -1.518 7.465 17.915 1.00 93.75 246 GLU A C 1
ATOM 1934 O O . GLU A 1 246 ? -2.335 6.555 18.033 1.00 93.75 246 GLU A O 1
ATOM 1939 N N . SER A 1 247 ? -0.562 7.687 18.822 1.00 93.94 247 SER A N 1
ATOM 1940 C CA . SER A 1 247 ? -0.393 6.837 20.005 1.00 93.94 247 SER A CA 1
ATOM 1941 C C . SER A 1 247 ? -1.614 6.915 20.929 1.00 93.94 247 SER A C 1
ATOM 1943 O O . SER A 1 247 ? -2.110 5.885 21.382 1.00 93.94 247 SER A O 1
ATOM 1945 N N . ARG A 1 248 ? -2.148 8.124 21.168 1.00 94.12 248 ARG A N 1
ATOM 1946 C CA . ARG A 1 248 ? -3.365 8.325 21.976 1.00 94.12 248 ARG A CA 1
ATOM 1947 C C . ARG A 1 248 ? -4.580 7.662 21.335 1.00 94.12 248 ARG A C 1
ATOM 1949 O O . ARG A 1 248 ? -5.353 7.013 22.035 1.00 94.12 248 ARG A O 1
ATOM 1956 N N . TRP A 1 249 ? -4.724 7.791 20.017 1.00 95.06 249 TRP A N 1
ATOM 1957 C CA . TRP A 1 249 ? -5.798 7.144 19.264 1.00 95.06 249 TRP A CA 1
ATOM 1958 C C . TRP A 1 249 ? -5.690 5.623 19.294 1.00 95.06 249 TRP A C 1
ATOM 1960 O O . TRP A 1 249 ? -6.685 4.959 19.565 1.00 95.06 249 TRP A O 1
ATOM 1970 N N . SER A 1 250 ? -4.495 5.064 19.102 1.00 94.75 250 SER A N 1
ATOM 1971 C CA . SER A 1 250 ? -4.281 3.619 19.207 1.00 94.75 250 SER A CA 1
ATOM 1972 C C . SER A 1 250 ? -4.697 3.100 20.588 1.00 94.75 250 SER A C 1
ATOM 1974 O O . SER A 1 250 ? -5.432 2.120 20.674 1.00 94.75 250 SER A O 1
ATOM 1976 N N . SER A 1 251 ? -4.298 3.770 21.674 1.00 94.44 251 SER A N 1
ATOM 1977 C CA . SER A 1 251 ? -4.726 3.385 23.027 1.00 94.44 251 SER A CA 1
ATOM 1978 C C . SER A 1 251 ? -6.237 3.517 23.234 1.00 94.44 251 SER A C 1
ATOM 1980 O O . SER A 1 251 ? -6.848 2.645 23.846 1.00 94.44 251 SER A O 1
ATOM 1982 N N . ALA A 1 252 ? -6.864 4.574 22.712 1.00 95.19 252 ALA A N 1
ATOM 1983 C CA . ALA A 1 252 ? -8.310 4.754 22.829 1.00 95.19 252 ALA A CA 1
ATOM 1984 C C . ALA A 1 252 ? -9.096 3.675 22.062 1.00 95.19 252 ALA A C 1
ATOM 1986 O O . ALA A 1 252 ? -10.084 3.152 22.575 1.00 95.19 252 ALA A O 1
ATOM 1987 N N . ILE A 1 253 ? -8.633 3.287 20.869 1.00 96.19 253 ILE A N 1
ATOM 1988 C CA . ILE A 1 253 ? -9.212 2.184 20.086 1.00 96.19 253 ILE A CA 1
ATOM 1989 C C . ILE A 1 253 ? -9.101 0.871 20.861 1.00 96.19 253 ILE A C 1
ATOM 1991 O O . ILE A 1 253 ? -10.076 0.126 20.952 1.00 96.19 253 ILE A O 1
ATOM 1995 N N . GLU A 1 254 ? -7.938 0.598 21.453 1.00 94.56 254 GLU A N 1
ATOM 1996 C CA . GLU A 1 254 ? -7.728 -0.609 22.248 1.00 94.56 254 GLU A CA 1
ATOM 1997 C C . GLU A 1 254 ? -8.716 -0.692 23.422 1.00 94.56 254 GLU A C 1
ATOM 1999 O O . GLU A 1 254 ? -9.349 -1.729 23.615 1.00 94.56 254 GLU A O 1
ATOM 2004 N N . LEU A 1 255 ? -8.941 0.419 24.136 1.00 93.44 255 LEU A N 1
ATOM 2005 C CA . LEU A 1 255 ? -9.934 0.516 25.213 1.00 93.44 255 LEU A CA 1
ATOM 2006 C C . LEU A 1 255 ? -11.380 0.356 24.709 1.00 93.44 255 LEU A C 1
ATOM 2008 O O . LEU A 1 255 ? -12.164 -0.380 25.308 1.00 93.44 255 LEU A O 1
ATOM 2012 N N . ALA A 1 256 ? -11.735 0.999 23.597 1.00 95.31 256 ALA A N 1
ATOM 2013 C CA . ALA A 1 256 ? -13.096 0.987 23.059 1.00 95.31 256 ALA A CA 1
ATOM 2014 C C . ALA A 1 256 ? -13.506 -0.371 22.449 1.00 95.31 256 ALA A C 1
ATOM 2016 O O . ALA A 1 256 ? -14.702 -0.681 22.344 1.00 95.31 256 ALA A O 1
ATOM 2017 N N . PHE A 1 257 ? -12.536 -1.192 22.033 1.00 95.88 257 PHE A N 1
ATOM 2018 C CA . P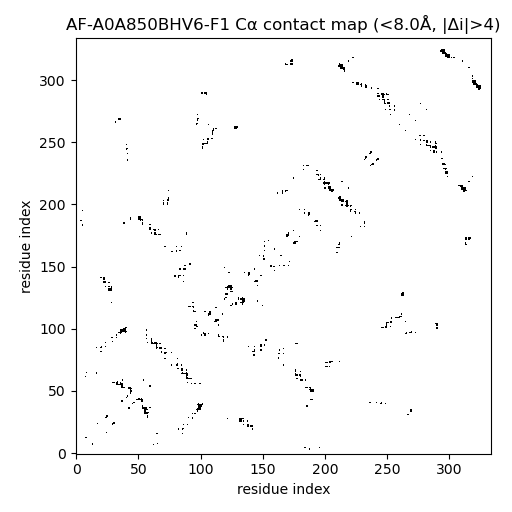HE A 1 257 ? -12.771 -2.407 21.247 1.00 95.88 257 PHE A CA 1
ATOM 2019 C C . PHE A 1 257 ? -12.127 -3.678 21.821 1.00 95.88 257 PHE A C 1
ATOM 2021 O O . PHE A 1 257 ? -12.024 -4.659 21.092 1.00 95.88 257 PHE A O 1
ATOM 2028 N N . GLN A 1 258 ? -11.782 -3.724 23.114 1.00 90.00 258 GLN A N 1
ATOM 2029 C CA . GLN A 1 258 ? -11.058 -4.828 23.787 1.00 90.00 258 GLN A CA 1
ATOM 2030 C C . GLN A 1 258 ? -11.491 -6.272 23.449 1.00 90.00 258 GLN A C 1
ATOM 2032 O O . GLN A 1 258 ? -10.711 -7.201 23.629 1.00 90.00 258 GLN A O 1
ATOM 2037 N N . ARG A 1 259 ? -12.735 -6.499 23.008 1.00 91.12 259 ARG A N 1
ATOM 2038 C CA . ARG A 1 259 ? -13.290 -7.836 22.714 1.00 91.12 259 ARG A CA 1
ATOM 2039 C C . ARG A 1 259 ? -13.844 -7.988 21.296 1.00 91.12 259 ARG A C 1
ATOM 2041 O O . ARG A 1 259 ? -14.631 -8.899 21.041 1.00 91.12 259 ARG A O 1
ATOM 2048 N N . ILE A 1 260 ? -13.497 -7.090 20.375 1.00 96.69 260 ILE A N 1
ATOM 2049 C CA . ILE A 1 260 ? -13.966 -7.203 18.992 1.00 96.69 260 ILE A CA 1
ATOM 2050 C C . ILE A 1 260 ? -13.327 -8.414 18.302 1.00 96.69 260 ILE A C 1
ATOM 2052 O O . ILE A 1 260 ? -12.139 -8.691 18.459 1.00 96.69 260 ILE A O 1
ATOM 2056 N N . SER A 1 261 ? -14.115 -9.145 17.510 1.00 96.94 261 SER A N 1
ATOM 2057 C CA . SER A 1 261 ? -13.576 -10.237 16.698 1.00 96.94 261 SER A CA 1
ATOM 2058 C C . SER A 1 261 ? -12.741 -9.693 15.531 1.00 96.94 261 SER A C 1
ATOM 2060 O O . SER A 1 261 ? -12.976 -8.581 15.052 1.00 96.94 261 SER A O 1
ATOM 2062 N N . LEU A 1 262 ? -11.816 -10.504 15.006 1.00 97.31 262 LEU A N 1
ATOM 2063 C CA . LEU A 1 262 ? -11.042 -10.138 13.817 1.00 97.31 262 LEU A CA 1
ATOM 2064 C C . LEU A 1 262 ? -11.949 -9.777 12.631 1.00 97.31 262 LEU A C 1
ATOM 2066 O O . LEU A 1 262 ? -11.775 -8.717 12.036 1.00 97.31 262 LEU A O 1
ATOM 2070 N N . GLY A 1 263 ? -12.937 -10.620 12.315 1.00 96.12 263 GLY A N 1
ATOM 2071 C CA . GLY A 1 263 ? -13.865 -10.371 11.211 1.00 96.12 263 GLY A CA 1
ATOM 2072 C C . GLY A 1 263 ? -14.657 -9.074 11.385 1.00 96.12 263 GLY A C 1
ATOM 2073 O O . GLY A 1 263 ? -14.747 -8.287 10.447 1.00 96.12 263 GLY A O 1
ATOM 2074 N N . THR A 1 264 ? -15.163 -8.812 12.595 1.00 96.56 264 THR A N 1
ATOM 2075 C CA . THR A 1 264 ? -15.917 -7.584 12.892 1.00 96.56 264 THR A CA 1
ATOM 2076 C C . THR A 1 264 ? -15.025 -6.346 12.815 1.00 96.56 264 THR A C 1
ATOM 2078 O O . THR A 1 264 ? -15.442 -5.350 12.238 1.00 96.56 264 THR A O 1
ATOM 2081 N N . SER A 1 265 ? -13.782 -6.405 13.312 1.00 97.12 265 SER A N 1
ATOM 2082 C CA . SER A 1 265 ? -12.854 -5.261 13.262 1.00 97.12 265 SER A CA 1
ATOM 2083 C C . SER A 1 265 ? -12.555 -4.774 11.841 1.00 97.12 265 SER A C 1
ATOM 2085 O O . SER A 1 265 ? -12.338 -3.586 11.630 1.00 97.12 265 SER A O 1
ATOM 2087 N N . LEU A 1 266 ? -12.578 -5.674 10.853 1.00 96.88 266 LEU A N 1
ATOM 2088 C CA . LEU A 1 266 ? -12.322 -5.346 9.447 1.00 96.88 266 LEU A CA 1
ATOM 2089 C C . LEU A 1 266 ? -13.535 -4.754 8.723 1.00 96.88 266 LEU A C 1
ATOM 2091 O O . LEU A 1 266 ? -13.373 -4.199 7.636 1.00 96.88 266 LEU A O 1
ATOM 2095 N N . LEU A 1 267 ? -14.725 -4.925 9.299 1.00 95.19 267 LEU A N 1
ATOM 2096 C CA . LEU A 1 267 ? -16.001 -4.438 8.776 1.00 95.19 267 LEU A CA 1
ATOM 2097 C C . LEU A 1 267 ? -16.460 -3.137 9.445 1.00 95.19 267 LEU A C 1
ATOM 2099 O O . LEU A 1 267 ? -17.472 -2.586 9.026 1.00 95.19 267 LEU A O 1
ATOM 2103 N N . LEU A 1 268 ? -15.743 -2.654 10.465 1.00 96.19 268 LEU A N 1
ATOM 2104 C CA . LEU A 1 268 ? -16.022 -1.354 11.068 1.00 96.19 268 LEU A CA 1
ATOM 2105 C C . LEU A 1 268 ? -15.907 -0.247 10.015 1.00 96.19 268 LEU A C 1
ATOM 2107 O O . LEU A 1 268 ? -14.951 -0.221 9.237 1.00 96.19 268 LEU A O 1
ATOM 2111 N N . SER A 1 269 ? -16.857 0.683 10.020 1.00 95.88 269 SER A N 1
ATOM 2112 C CA . SER A 1 269 ? -16.677 1.956 9.330 1.00 95.88 269 SER A CA 1
ATOM 2113 C C . SER A 1 269 ? -15.752 2.861 10.155 1.00 95.88 269 SER A C 1
ATOM 2115 O O . SER A 1 269 ? -15.642 2.713 11.377 1.00 95.88 269 SER A O 1
ATOM 2117 N N . GLU A 1 270 ? -15.065 3.805 9.506 1.00 95.12 270 GLU A N 1
ATOM 2118 C CA . GLU A 1 270 ? -14.301 4.822 10.241 1.00 95.12 270 GLU A CA 1
ATOM 2119 C C . GLU A 1 270 ? -15.219 5.711 11.087 1.00 95.12 270 GLU A C 1
ATOM 2121 O O . GLU A 1 270 ? -14.831 6.085 12.188 1.00 95.12 270 GLU A O 1
ATOM 2126 N N . GLU A 1 271 ? -16.445 5.979 10.629 1.00 94.00 271 GLU A N 1
ATOM 2127 C CA . GLU A 1 271 ? -17.449 6.744 11.375 1.00 94.00 271 GLU A CA 1
ATOM 2128 C C . GLU A 1 271 ? -17.821 6.061 12.698 1.00 94.00 271 GLU A C 1
ATOM 2130 O O . GLU A 1 271 ? -17.727 6.689 13.752 1.00 94.00 271 GLU A O 1
ATOM 2135 N N . ASP A 1 272 ? -18.149 4.765 12.676 1.00 95.38 272 ASP A N 1
ATOM 2136 C CA . ASP A 1 272 ? -18.478 4.004 13.889 1.00 95.38 272 ASP A CA 1
ATOM 2137 C C . ASP A 1 272 ? -17.280 3.916 14.838 1.00 95.38 272 ASP A C 1
ATOM 2139 O O . ASP A 1 272 ? -17.421 4.028 16.060 1.00 95.38 272 ASP A O 1
ATOM 2143 N N . LEU A 1 273 ? -16.082 3.711 14.278 1.00 95.81 273 LEU A N 1
ATOM 2144 C CA . LEU A 1 273 ? -14.846 3.652 15.049 1.00 95.81 273 LEU A CA 1
ATOM 2145 C C . LEU A 1 273 ? -14.603 4.981 15.770 1.00 95.81 273 LEU A C 1
ATOM 2147 O O . LEU A 1 273 ? -14.418 4.989 16.989 1.00 95.81 273 LEU A O 1
ATOM 2151 N N . ILE A 1 274 ? -14.638 6.093 15.035 1.00 94.62 274 ILE A N 1
ATOM 2152 C CA . ILE A 1 274 ? -14.443 7.444 15.568 1.00 94.62 274 ILE A CA 1
ATOM 2153 C C . ILE A 1 274 ? -15.529 7.777 16.588 1.00 94.62 274 ILE A C 1
ATOM 2155 O O . ILE A 1 274 ? -15.210 8.218 17.689 1.00 94.62 274 ILE A O 1
ATOM 2159 N N . GLY A 1 275 ? -16.797 7.534 16.254 1.00 94.31 275 GLY A N 1
ATOM 2160 C CA . GLY A 1 275 ? -17.933 7.802 17.129 1.00 94.31 275 GLY A CA 1
ATOM 2161 C C . GLY A 1 275 ? -17.801 7.084 18.467 1.00 94.31 275 GLY A C 1
ATOM 2162 O O . GLY A 1 275 ? -18.041 7.685 19.512 1.00 94.31 275 GLY A O 1
ATOM 2163 N N . LYS A 1 276 ? -17.333 5.830 18.455 1.00 94.56 276 LYS A N 1
ATOM 2164 C CA . LYS A 1 276 ? -17.086 5.075 19.684 1.00 94.56 276 LYS A CA 1
ATOM 2165 C C . LYS A 1 276 ? -15.875 5.587 20.460 1.00 94.56 276 LYS A C 1
ATOM 2167 O O . LYS A 1 276 ? -15.952 5.695 21.677 1.00 94.56 276 LYS A O 1
ATOM 2172 N N . VAL A 1 277 ? -14.770 5.912 19.789 1.00 94.31 277 VAL A N 1
ATOM 2173 C CA . VAL A 1 277 ? -13.571 6.466 20.446 1.00 94.31 277 VAL A CA 1
ATOM 2174 C C . VAL A 1 277 ? -13.865 7.822 21.092 1.00 94.31 277 VAL A C 1
ATOM 2176 O O . VAL A 1 277 ? -13.432 8.056 22.214 1.00 94.31 277 VAL A O 1
ATOM 2179 N N . ASN A 1 278 ? -14.662 8.675 20.445 1.00 91.00 278 ASN A N 1
ATOM 2180 C CA . ASN A 1 278 ? -15.034 10.002 20.948 1.00 91.00 278 ASN A CA 1
ATOM 2181 C C . ASN A 1 278 ? -15.925 9.974 22.203 1.00 91.00 278 ASN A C 1
ATOM 2183 O O . ASN A 1 278 ? -16.111 11.011 22.834 1.00 91.00 278 ASN A O 1
ATOM 2187 N N . GLN A 1 279 ? -16.465 8.813 22.590 1.00 88.56 279 GLN A N 1
ATOM 2188 C CA . GLN A 1 279 ? -17.149 8.641 23.880 1.00 88.56 279 GLN A CA 1
ATOM 2189 C C . GLN A 1 279 ? -16.165 8.592 25.060 1.00 88.56 279 GLN A C 1
ATOM 2191 O O . GLN A 1 279 ? -16.586 8.653 26.214 1.00 88.56 279 GLN A O 1
ATOM 2196 N N . PHE A 1 280 ? -14.866 8.480 24.778 1.00 81.12 280 PHE A N 1
ATOM 2197 C CA . PHE A 1 280 ? -13.798 8.433 25.762 1.00 81.12 280 PHE A CA 1
ATOM 2198 C C . PHE A 1 280 ? -12.913 9.672 25.640 1.00 81.12 280 PHE A C 1
ATOM 2200 O O . PHE A 1 280 ? -12.650 10.177 24.548 1.00 81.12 280 PHE A O 1
ATOM 2207 N N . GLU A 1 281 ? -12.383 10.135 26.768 1.00 85.25 281 GLU A N 1
ATOM 2208 C CA . GLU A 1 281 ? -11.274 11.079 26.732 1.00 85.25 281 GLU A CA 1
ATOM 2209 C C . GLU A 1 281 ? -10.027 10.369 26.187 1.00 85.25 281 GLU A C 1
ATOM 2211 O O . GLU A 1 281 ? -9.681 9.267 26.623 1.00 85.25 281 GLU A O 1
ATOM 2216 N N . LEU A 1 282 ? -9.338 10.993 25.223 1.00 88.06 282 LEU A N 1
ATOM 2217 C CA . LEU A 1 282 ? -8.119 10.417 24.662 1.00 88.06 282 LEU A CA 1
ATOM 2218 C C . LEU A 1 282 ? -7.076 10.233 25.778 1.00 88.06 282 LEU A C 1
ATOM 2220 O O . LEU A 1 282 ? -6.652 11.228 26.378 1.00 88.06 282 LEU A O 1
ATOM 2224 N N . PRO A 1 283 ? -6.589 9.007 26.022 1.00 87.44 283 PRO A N 1
ATOM 2225 C CA . PRO A 1 283 ? -5.725 8.723 27.156 1.00 87.44 283 PRO A CA 1
ATOM 2226 C C . PRO A 1 283 ? -4.398 9.474 27.040 1.00 87.44 283 PRO A C 1
ATOM 2228 O O . PRO A 1 283 ? -3.943 9.820 25.945 1.00 87.44 283 PRO A O 1
ATOM 2231 N N . HIS A 1 284 ? -3.748 9.712 28.176 1.00 88.19 284 HIS A N 1
ATOM 2232 C CA . HIS A 1 284 ? -2.360 10.151 28.183 1.00 88.19 284 HIS A CA 1
ATOM 2233 C C . HIS A 1 284 ? -1.440 8.938 27.998 1.00 88.19 284 HIS A C 1
ATOM 2235 O O . HIS A 1 284 ? -1.531 7.961 28.740 1.00 88.19 284 HIS A O 1
ATOM 2241 N N . VAL A 1 285 ? -0.550 8.997 27.008 1.00 86.81 285 VAL A N 1
ATOM 2242 C CA . VAL A 1 285 ? 0.359 7.898 26.658 1.00 86.81 285 VAL A CA 1
ATOM 2243 C C . VAL A 1 285 ? 1.793 8.265 27.028 1.00 86.81 285 VAL A C 1
ATOM 2245 O O . VAL A 1 285 ? 2.293 9.320 26.645 1.00 86.81 285 VAL A O 1
ATOM 2248 N N . ARG A 1 286 ? 2.454 7.391 27.798 1.00 79.00 286 ARG A N 1
ATOM 2249 C CA . ARG A 1 286 ? 3.855 7.567 28.237 1.00 79.00 286 ARG A CA 1
ATOM 2250 C C . ARG A 1 286 ? 4.869 7.008 27.239 1.00 79.00 286 ARG A C 1
ATOM 2252 O O . ARG A 1 286 ? 6.051 7.328 27.317 1.00 79.00 286 ARG A O 1
ATOM 2259 N N . THR A 1 287 ? 4.417 6.155 26.327 1.00 83.81 287 THR A N 1
ATOM 2260 C CA . THR A 1 287 ? 5.239 5.472 25.328 1.00 83.81 287 THR A CA 1
ATOM 2261 C C . THR A 1 287 ? 4.624 5.642 23.944 1.00 83.81 287 THR A C 1
ATOM 2263 O O . THR A 1 287 ? 3.415 5.810 23.795 1.00 83.81 287 THR A O 1
ATOM 2266 N N . THR A 1 288 ? 5.476 5.639 22.918 1.00 85.25 288 THR A N 1
ATOM 2267 C CA . THR A 1 288 ? 5.024 5.722 21.525 1.00 85.25 288 THR A CA 1
ATOM 2268 C C . THR A 1 288 ? 4.421 4.389 21.096 1.00 85.25 288 THR A C 1
ATOM 2270 O O . THR A 1 288 ? 5.090 3.359 21.182 1.00 85.25 288 THR A O 1
ATOM 2273 N N . ILE A 1 289 ? 3.194 4.421 20.577 1.00 86.25 289 ILE A N 1
ATOM 2274 C CA . ILE A 1 289 ? 2.483 3.257 20.042 1.00 86.25 289 ILE A CA 1
ATOM 2275 C C . ILE A 1 289 ? 2.207 3.533 18.567 1.00 86.25 289 ILE A C 1
ATOM 2277 O O . ILE A 1 289 ? 1.336 4.326 18.222 1.00 86.25 289 ILE A O 1
ATOM 2281 N N . ARG A 1 290 ? 2.991 2.912 17.679 1.00 81.94 290 ARG A N 1
ATOM 2282 C CA . ARG A 1 290 ? 2.858 3.073 16.225 1.00 81.94 290 ARG A CA 1
ATOM 2283 C C . ARG A 1 290 ? 3.131 1.775 15.498 1.00 81.94 290 ARG A C 1
ATOM 2285 O O . ARG A 1 290 ? 3.906 0.942 15.961 1.00 81.94 290 ARG A O 1
ATOM 2292 N N . TYR A 1 291 ? 2.568 1.671 14.299 1.00 79.12 291 TYR A N 1
ATOM 2293 C CA . TYR A 1 291 ? 2.850 0.563 13.396 1.00 79.12 291 TYR A CA 1
ATOM 2294 C C . TYR A 1 291 ? 4.336 0.481 13.004 1.00 79.12 291 TYR A C 1
ATOM 2296 O O . TYR A 1 291 ? 4.926 -0.598 12.951 1.00 79.12 291 TYR A O 1
ATOM 2304 N N . LYS A 1 292 ? 4.961 1.632 12.729 1.00 81.50 292 LYS A N 1
ATOM 2305 C CA . LYS A 1 292 ? 6.377 1.729 12.358 1.00 81.50 292 LYS A CA 1
ATOM 2306 C C . LYS A 1 292 ? 7.103 2.693 13.296 1.00 81.50 292 LYS A C 1
ATOM 2308 O O . LYS A 1 292 ? 6.563 3.762 13.588 1.00 81.50 292 LYS A O 1
ATOM 2313 N N . PRO A 1 293 ? 8.346 2.371 13.701 1.00 82.56 293 PRO A N 1
ATOM 2314 C CA . PRO A 1 293 ? 9.190 3.322 14.409 1.00 82.56 293 PRO A CA 1
ATOM 2315 C C . PRO A 1 293 ? 9.352 4.619 13.601 1.00 82.56 293 PRO A C 1
ATOM 2317 O O . PRO A 1 293 ? 9.450 4.551 12.368 1.00 82.56 293 PRO A O 1
ATOM 2320 N N . PRO A 1 294 ? 9.403 5.790 14.259 1.00 82.81 294 PRO A N 1
ATOM 2321 C CA . PRO A 1 294 ? 9.676 7.050 13.589 1.00 82.81 294 PRO A CA 1
ATOM 2322 C C . PRO A 1 294 ? 11.120 7.082 13.078 1.00 82.81 294 PRO A C 1
ATOM 2324 O O . PRO A 1 294 ? 12.058 6.579 13.700 1.00 82.81 294 PRO A O 1
ATOM 2327 N N . LEU A 1 295 ? 11.288 7.659 11.895 1.00 84.69 295 LEU A N 1
ATOM 2328 C CA . LEU A 1 295 ? 12.524 7.640 11.124 1.00 84.69 295 LEU A CA 1
ATOM 2329 C C . LEU A 1 295 ? 12.807 9.008 10.532 1.00 84.69 295 LEU A C 1
ATOM 2331 O O . LEU A 1 295 ? 11.890 9.669 10.037 1.00 84.69 295 LEU A O 1
ATOM 2335 N N . VAL A 1 296 ? 14.090 9.346 10.485 1.00 83.38 296 VAL A N 1
ATOM 2336 C CA . VAL A 1 296 ? 14.623 10.454 9.695 1.00 83.38 296 VAL A CA 1
ATOM 2337 C C . VAL A 1 296 ? 15.274 9.883 8.446 1.00 83.38 296 VAL A C 1
ATOM 2339 O O . VAL A 1 296 ? 15.942 8.845 8.493 1.00 83.38 296 VAL A O 1
ATOM 2342 N N . TYR A 1 297 ? 15.076 10.565 7.322 1.00 85.31 297 TYR A N 1
ATOM 2343 C CA . TYR A 1 297 ? 15.710 10.224 6.056 1.00 85.31 297 TYR A CA 1
ATOM 2344 C C . TYR A 1 297 ? 16.620 11.363 5.630 1.00 85.31 297 TYR A C 1
ATOM 2346 O O . TYR A 1 297 ? 16.160 12.491 5.467 1.00 85.31 297 TYR A O 1
ATOM 2354 N N . SER A 1 298 ? 17.885 11.055 5.370 1.00 81.88 298 SER A N 1
ATOM 2355 C CA . SER A 1 298 ? 18.821 11.984 4.745 1.00 81.88 298 SER A CA 1
ATOM 2356 C C . SER A 1 298 ? 19.362 11.390 3.447 1.00 81.88 298 SER A C 1
ATOM 2358 O O . SER A 1 298 ? 19.482 10.176 3.263 1.00 81.88 298 SER A O 1
ATOM 2360 N N . VAL A 1 299 ? 19.631 12.269 2.487 1.00 83.94 299 VAL A N 1
ATOM 2361 C CA . VAL A 1 299 ? 20.130 11.899 1.161 1.00 83.94 299 VAL A CA 1
ATOM 2362 C C . VAL A 1 299 ? 21.510 12.503 1.010 1.00 83.94 299 VAL A C 1
ATOM 2364 O O . VAL A 1 299 ? 21.650 13.724 1.090 1.00 83.94 299 VAL A O 1
ATOM 2367 N N . SER A 1 300 ? 22.513 11.664 0.752 1.00 79.88 300 SER A N 1
ATOM 2368 C CA . SER A 1 300 ? 23.881 12.125 0.518 1.00 79.88 300 SER A CA 1
ATOM 2369 C C . SER A 1 300 ? 23.910 13.153 -0.612 1.00 79.88 300 SER A C 1
ATOM 2371 O O . SER A 1 300 ? 23.235 13.000 -1.639 1.00 79.88 300 SER A O 1
ATOM 2373 N N . ASN A 1 301 ? 24.692 14.218 -0.428 1.00 70.06 301 ASN A N 1
ATOM 2374 C CA . ASN A 1 301 ? 24.911 15.237 -1.452 1.00 70.06 301 ASN A CA 1
ATOM 2375 C C . ASN A 1 301 ? 25.935 14.796 -2.503 1.00 70.06 301 ASN A C 1
ATOM 2377 O O . ASN A 1 301 ? 25.866 15.289 -3.633 1.00 70.06 301 ASN A O 1
ATOM 2381 N N . ALA A 1 302 ? 26.784 13.811 -2.191 1.00 66.75 302 ALA A N 1
ATOM 2382 C CA . ALA A 1 302 ? 27.770 13.289 -3.124 1.00 66.75 302 ALA A CA 1
ATOM 2383 C C . ALA A 1 302 ? 27.084 12.769 -4.405 1.00 66.75 302 ALA A C 1
ATOM 2385 O O . ALA A 1 302 ? 26.066 12.067 -4.327 1.00 66.75 302 ALA A O 1
ATOM 2386 N N . PRO A 1 303 ? 27.563 13.150 -5.602 1.00 58.06 303 PRO A N 1
ATOM 2387 C CA . PRO A 1 303 ? 27.059 12.564 -6.831 1.00 58.06 303 PRO A CA 1
ATOM 2388 C C . PRO A 1 303 ? 27.361 11.056 -6.833 1.00 58.06 303 PRO A C 1
ATOM 2390 O O . PRO A 1 303 ? 28.434 10.665 -6.371 1.00 58.06 303 PRO A O 1
ATOM 2393 N N . PRO A 1 304 ? 26.462 10.201 -7.367 1.00 60.81 304 PRO A N 1
ATOM 2394 C CA . PRO A 1 304 ? 26.883 8.861 -7.764 1.00 60.81 304 PRO A CA 1
ATOM 2395 C C . PRO A 1 304 ? 28.092 9.037 -8.689 1.00 60.81 304 PRO A C 1
ATOM 2397 O O . PRO A 1 304 ? 28.087 9.964 -9.505 1.00 60.81 304 PRO A O 1
ATOM 2400 N N . TYR A 1 305 ? 29.140 8.241 -8.468 1.00 63.50 305 TYR A N 1
ATOM 2401 C CA . TYR A 1 305 ? 30.452 8.315 -9.119 1.00 63.50 305 TYR A CA 1
ATOM 2402 C C . TYR A 1 305 ? 30.371 8.907 -10.538 1.00 63.50 305 TYR A C 1
ATOM 2404 O O . TYR A 1 305 ? 29.535 8.468 -11.326 1.00 63.50 305 TYR A O 1
ATOM 2412 N N . ARG A 1 306 ? 31.219 9.896 -10.880 1.00 62.75 306 ARG A N 1
ATOM 2413 C CA . ARG A 1 306 ? 31.125 10.687 -12.135 1.00 62.75 306 ARG A CA 1
ATOM 2414 C C . ARG A 1 306 ? 30.978 9.842 -13.419 1.00 62.75 306 ARG A C 1
ATOM 2416 O O . ARG A 1 306 ? 30.452 10.355 -14.404 1.00 62.75 306 ARG A O 1
ATOM 2423 N N . HIS A 1 307 ? 31.387 8.572 -13.379 1.00 68.31 307 HIS A N 1
ATOM 2424 C CA . HIS A 1 307 ? 31.380 7.610 -14.484 1.00 68.31 307 HIS A CA 1
ATOM 2425 C C . HIS A 1 307 ? 30.199 6.614 -14.484 1.00 68.31 307 HIS A C 1
ATOM 2427 O O . HIS A 1 307 ? 30.077 5.825 -15.413 1.00 68.31 307 HIS A O 1
ATOM 2433 N N . VAL A 1 308 ? 29.313 6.629 -13.482 1.00 73.69 308 VAL A N 1
ATOM 2434 C CA . VAL A 1 308 ? 28.183 5.687 -13.394 1.00 73.69 308 VAL A CA 1
ATOM 2435 C C . VAL A 1 308 ? 27.042 6.140 -14.306 1.00 73.69 308 VAL A C 1
ATOM 2437 O O . VAL A 1 308 ? 26.372 7.147 -14.059 1.00 73.69 308 VAL A O 1
ATOM 2440 N N . THR A 1 309 ? 26.815 5.381 -15.378 1.00 82.62 309 THR A N 1
ATOM 2441 C CA . THR A 1 309 ? 25.720 5.586 -16.341 1.00 82.62 309 THR A CA 1
ATOM 2442 C C . THR A 1 309 ? 24.423 4.908 -15.892 1.00 82.62 309 THR A C 1
ATOM 2444 O O . THR A 1 309 ? 23.335 5.447 -16.121 1.00 82.62 309 THR A O 1
ATOM 2447 N N . GLN A 1 310 ? 24.540 3.778 -15.191 1.00 88.25 310 GLN A N 1
ATOM 2448 C CA . GLN A 1 310 ? 23.445 3.012 -14.599 1.00 88.25 310 GLN A CA 1
ATOM 2449 C C . GLN A 1 310 ? 23.887 2.325 -13.303 1.00 88.25 310 GLN A C 1
ATOM 2451 O O . GLN A 1 310 ? 25.069 2.046 -13.122 1.00 88.25 310 GLN A O 1
ATOM 2456 N N . LEU A 1 311 ? 22.937 2.041 -12.418 1.00 90.94 311 LEU A N 1
ATOM 2457 C CA . LEU A 1 311 ? 23.176 1.412 -11.118 1.00 90.94 311 LEU A CA 1
ATOM 2458 C C . LEU A 1 311 ? 22.095 0.355 -10.849 1.00 90.94 311 LEU A C 1
ATOM 2460 O O . LEU A 1 311 ? 20.935 0.638 -11.155 1.00 90.94 311 LEU A O 1
ATOM 2464 N N . PRO A 1 312 ? 22.401 -0.797 -10.231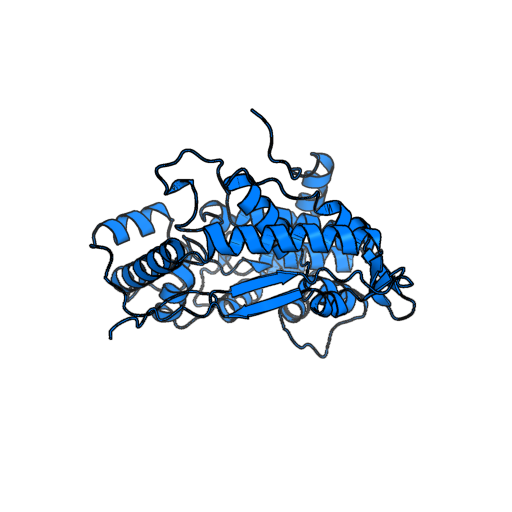 1.00 93.19 312 PRO A N 1
ATOM 2465 C CA . PRO A 1 312 ? 21.364 -1.672 -9.692 1.00 93.19 312 PRO A CA 1
ATOM 2466 C C . PRO A 1 312 ? 20.471 -0.919 -8.694 1.00 93.19 312 PRO A C 1
ATOM 2468 O O . PRO A 1 312 ? 20.962 -0.191 -7.826 1.00 93.19 312 PRO A O 1
ATOM 2471 N N . ILE A 1 313 ? 19.149 -1.088 -8.772 1.00 92.62 313 ILE A N 1
ATOM 2472 C CA . ILE A 1 313 ? 18.219 -0.396 -7.859 1.00 92.62 313 ILE A CA 1
ATOM 2473 C C . ILE A 1 313 ? 18.410 -0.828 -6.400 1.00 92.62 313 ILE A C 1
ATOM 2475 O O . ILE A 1 313 ? 18.096 -0.068 -5.479 1.00 92.62 313 ILE A O 1
ATOM 2479 N N . SER A 1 314 ? 18.963 -2.025 -6.186 1.00 89.19 314 SER A N 1
ATOM 2480 C CA . SER A 1 314 ? 19.355 -2.541 -4.876 1.00 89.19 314 SER A CA 1
ATOM 2481 C C . SER A 1 314 ? 20.417 -1.663 -4.216 1.00 89.19 314 SER A C 1
ATOM 2483 O O . SER A 1 314 ? 20.387 -1.498 -3.000 1.00 89.19 314 SER A O 1
ATOM 2485 N N . GLU A 1 315 ? 21.293 -1.011 -4.984 1.00 89.19 315 GLU A N 1
ATOM 2486 C CA . GLU A 1 315 ? 22.364 -0.151 -4.474 1.00 89.19 315 GLU A CA 1
ATOM 2487 C C . GLU A 1 315 ? 21.916 1.281 -4.160 1.00 89.19 315 GLU A C 1
ATOM 2489 O O . GLU A 1 315 ? 22.680 2.046 -3.569 1.00 89.19 315 GLU A O 1
ATOM 2494 N N . LEU A 1 316 ? 20.670 1.658 -4.478 1.00 86.62 316 LEU A N 1
ATOM 2495 C CA . LEU A 1 316 ? 20.161 3.000 -4.173 1.00 86.62 316 LEU A CA 1
ATOM 2496 C C . LEU A 1 316 ? 20.288 3.344 -2.682 1.00 86.62 316 LEU A C 1
ATOM 2498 O O . LEU A 1 316 ? 20.494 4.508 -2.350 1.00 86.62 316 LE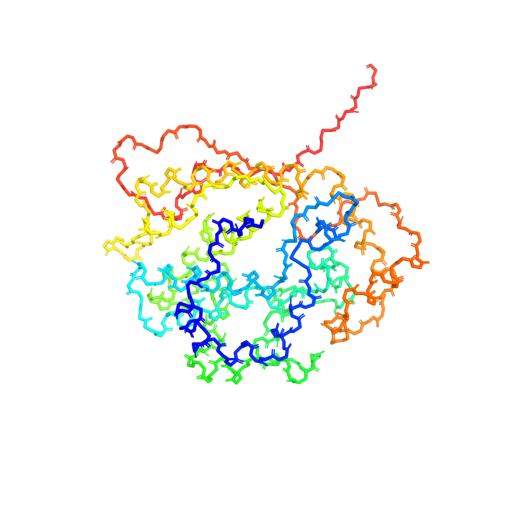U A O 1
ATOM 2502 N N . HIS A 1 317 ? 20.243 2.349 -1.787 1.00 81.06 317 HIS A N 1
ATOM 2503 C CA . HIS A 1 317 ? 20.430 2.543 -0.346 1.00 81.06 317 HIS A CA 1
ATOM 2504 C C . HIS A 1 317 ? 21.743 3.256 0.015 1.00 81.06 317 HIS A C 1
ATOM 2506 O O . HIS A 1 317 ? 21.781 3.957 1.019 1.00 81.06 317 HIS A O 1
ATOM 2512 N N . ARG A 1 318 ? 22.803 3.138 -0.798 1.00 80.75 318 ARG A N 1
ATOM 2513 C CA . ARG A 1 318 ? 24.096 3.788 -0.528 1.00 80.75 318 ARG A CA 1
ATOM 2514 C C . ARG A 1 318 ? 23.999 5.312 -0.507 1.00 80.75 318 ARG A C 1
ATOM 2516 O O . ARG A 1 318 ? 24.790 5.975 0.154 1.00 80.75 318 ARG A O 1
ATOM 2523 N N . PHE A 1 319 ? 23.019 5.881 -1.204 1.00 77.50 319 PHE A N 1
ATOM 2524 C CA . PHE A 1 319 ? 22.819 7.330 -1.249 1.00 77.50 319 PHE A CA 1
ATOM 2525 C C . PHE A 1 319 ? 21.918 7.837 -0.133 1.00 77.50 319 PHE A C 1
ATOM 2527 O O . PHE A 1 319 ? 21.664 9.041 -0.059 1.00 77.50 319 PHE A O 1
ATOM 2534 N N . LEU A 1 320 ? 21.383 6.931 0.685 1.00 79.75 320 LEU A N 1
ATOM 2535 C CA . LEU A 1 320 ? 20.210 7.215 1.470 1.00 79.75 320 LEU A CA 1
ATOM 2536 C C . LEU A 1 320 ? 20.331 6.639 2.871 1.00 79.75 320 LEU A C 1
ATOM 2538 O O . LEU A 1 320 ? 20.247 5.433 3.097 1.00 79.75 320 LEU A O 1
ATOM 2542 N N . GLN A 1 321 ? 20.485 7.536 3.828 1.00 78.31 321 GLN A N 1
ATOM 2543 C CA . GLN A 1 321 ? 20.584 7.187 5.228 1.00 78.31 321 GLN A CA 1
ATOM 2544 C C . GLN A 1 321 ? 19.189 7.247 5.849 1.00 78.31 321 GLN A C 1
ATOM 2546 O O . GLN A 1 321 ? 18.400 8.161 5.602 1.00 78.31 321 GLN A O 1
ATOM 2551 N N . LYS A 1 322 ? 18.877 6.218 6.631 1.00 81.69 322 LYS A N 1
ATOM 2552 C CA . LYS A 1 322 ? 17.666 6.119 7.436 1.00 81.69 322 LYS A CA 1
ATOM 2553 C C . LYS A 1 322 ? 18.123 5.856 8.858 1.00 81.69 322 LYS A C 1
ATOM 2555 O O . LYS A 1 322 ? 18.735 4.819 9.101 1.00 81.69 322 LYS A O 1
ATOM 2560 N N . SER A 1 323 ? 17.778 6.756 9.763 1.00 79.81 323 SER A N 1
ATOM 2561 C CA . SER A 1 323 ? 18.131 6.643 11.175 1.00 79.81 323 SER A CA 1
ATOM 2562 C C . SER A 1 323 ? 16.864 6.697 12.026 1.00 79.81 323 SER A C 1
ATOM 2564 O O . SER A 1 323 ? 15.906 7.376 11.635 1.00 79.81 323 SER A O 1
ATOM 2566 N N . PRO A 1 324 ? 16.817 5.983 13.165 1.00 80.31 324 PRO A N 1
ATOM 2567 C CA . PRO A 1 324 ? 15.784 6.207 14.168 1.00 80.31 324 PRO A CA 1
ATOM 2568 C C . PRO A 1 324 ? 15.734 7.687 14.548 1.00 80.31 324 PRO A C 1
ATOM 2570 O O . PRO A 1 324 ? 16.776 8.339 14.632 1.00 80.31 324 PRO A O 1
ATOM 2573 N N . MET A 1 325 ? 14.535 8.218 14.779 1.00 76.50 325 MET A N 1
ATOM 2574 C CA . MET A 1 325 ? 14.415 9.528 15.414 1.00 76.50 325 MET A CA 1
ATOM 2575 C C . MET A 1 325 ? 14.917 9.398 16.856 1.00 76.50 325 MET A C 1
ATOM 2577 O O . MET A 1 325 ? 14.274 8.749 17.678 1.00 76.50 325 MET A O 1
ATOM 2581 N N . THR A 1 326 ? 16.077 9.973 17.167 1.00 65.00 326 THR A N 1
ATOM 2582 C CA . THR A 1 326 ? 16.512 10.134 18.555 1.00 65.00 326 THR A CA 1
ATOM 2583 C C . THR A 1 326 ? 15.682 11.257 19.153 1.00 65.00 326 THR A C 1
ATOM 2585 O O . THR A 1 326 ? 15.817 12.408 18.736 1.00 65.00 326 THR A O 1
ATOM 2588 N N . HIS A 1 327 ? 14.797 10.949 20.100 1.00 52.56 327 HIS A N 1
ATOM 2589 C CA . HIS A 1 327 ? 14.204 12.001 20.915 1.00 52.56 327 HIS A CA 1
ATOM 2590 C C . HIS A 1 327 ? 15.344 12.681 21.670 1.00 52.56 327 HIS A C 1
ATOM 2592 O O . HIS A 1 327 ? 16.015 12.047 22.483 1.00 52.56 3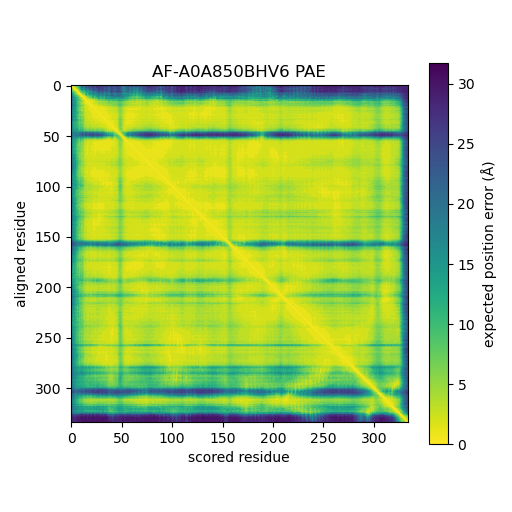27 HIS A O 1
ATOM 2598 N N . GLY A 1 328 ? 15.608 13.946 21.344 1.00 41.66 328 GLY A N 1
ATOM 2599 C CA . GLY A 1 328 ? 16.500 14.774 22.135 1.00 41.66 328 GLY A CA 1
ATOM 2600 C C . GLY A 1 328 ? 15.942 14.840 23.548 1.00 41.66 328 GLY A C 1
ATOM 2601 O O . GLY A 1 328 ? 14.919 15.478 23.780 1.00 41.66 328 GLY A O 1
ATOM 2602 N N . GLY A 1 329 ? 16.597 14.153 24.480 1.00 34.34 329 GLY A N 1
ATOM 2603 C CA . GLY A 1 329 ? 16.500 14.503 25.881 1.00 34.34 329 GLY A CA 1
ATOM 2604 C C . GLY A 1 329 ? 17.117 15.884 26.035 1.00 34.34 329 GLY A C 1
ATOM 2605 O O . GLY A 1 329 ? 18.335 16.015 26.089 1.00 34.34 329 GLY A O 1
ATOM 2606 N N . SER A 1 330 ? 16.289 16.922 26.086 1.00 32.50 330 SER A N 1
ATOM 2607 C CA . SER A 1 330 ? 16.677 18.161 26.745 1.00 32.50 330 SER A CA 1
ATOM 2608 C C . SER A 1 330 ? 16.597 17.916 28.253 1.00 32.50 330 SER A C 1
ATOM 2610 O O . SER A 1 330 ? 15.626 18.286 28.906 1.00 32.50 330 SER A O 1
ATOM 2612 N N . SER A 1 331 ? 17.606 17.246 28.806 1.00 30.36 331 SER A N 1
ATOM 2613 C CA . SER A 1 331 ? 17.975 17.431 30.206 1.00 30.36 331 SER A CA 1
ATOM 2614 C C . SER A 1 331 ? 18.950 18.605 30.254 1.00 30.36 331 SER A C 1
ATOM 2616 O O . SER A 1 331 ? 20.163 18.423 30.190 1.00 30.36 331 SER A O 1
ATOM 2618 N N . SER A 1 332 ? 18.405 19.818 30.300 1.00 32.78 332 SER A N 1
ATOM 2619 C CA . SER A 1 332 ? 19.127 21.006 30.758 1.00 32.78 332 SER A CA 1
ATOM 2620 C C . SER A 1 332 ? 18.527 21.436 32.095 1.00 32.78 332 SER A C 1
ATOM 2622 O O . SER A 1 332 ? 17.619 22.259 32.152 1.00 32.78 332 SER A O 1
ATOM 2624 N N . THR A 1 333 ? 19.034 20.799 33.141 1.00 31.75 333 THR A N 1
ATOM 2625 C CA . THR A 1 333 ? 19.009 21.149 34.569 1.00 31.75 333 THR A CA 1
ATOM 2626 C C . THR A 1 333 ? 20.200 20.354 35.102 1.00 31.75 333 THR A C 1
ATOM 2628 O O . THR A 1 333 ? 20.173 19.129 34.999 1.00 31.75 333 THR A O 1
ATOM 2631 N N . THR A 1 334 ? 21.325 20.914 35.516 1.00 33.44 334 THR A N 1
ATOM 2632 C CA . THR A 1 334 ? 21.685 22.218 36.089 1.00 33.44 334 THR A CA 1
ATOM 2633 C C . THR A 1 334 ? 23.130 22.521 35.731 1.00 33.44 334 THR A C 1
ATOM 2635 O O . THR A 1 334 ? 23.895 21.533 35.628 1.00 33.44 334 THR A O 1
#